Protein AF-A0A6G0I8X0-F1 (afdb_monomer)

Sequence (261 aa):
MILTSRSLCLPSPVIVQELFFVARDASIIPDISMDPVLTTFLSLDSSAALQHQYAFLQRSMSREQQSAFRLSLTGELGGSKRITYGGVGVVALALSMLFDQVAQQVRAQGSTEGGNSTQRYQVKRIFGISSSSRIGWIIHSYLCLIPGIANNLEKMAETTELYDNWLKLELIDHYERMTTKKRMSSVSMQQWLAGAAVHLHMRIHQVRMKSVPLGSAESLRWSYKSGLVGWFSTTQPIYAETFRRLQHQAAENPESGQPVP

pLDDT: mean 76.05, std 17.57, range [32.22, 97.69]

Foldseek 3Di:
DDPDDPDPPDDDPVVVVVVVVVCCVVVLDFDQDFFPLLVQQLDPCLQVSLVVLLVVLLVVDDPVLNVQLQVVLCVLLVNDPAFPLGSHHLNSSLSSVVSVVSSVVSVVVVDPDDDPPPVVVCQQAPRNAGCPDQLNVLSVVLSSCCSHCRNPLVSLLVSLVVSLVSLVVSLVVLLCCVQVVVVPHSNSSNSSVSSLSNSLSSVVSNVSSVVDDPCPSVVSVVVVVVSVVVVCVSCVVVSVVVVVVVVVVVVVDPDDPDDDD

Radius of gyration: 24.23 Å; Cα contacts (8 Å, |Δi|>4): 226; chains: 1; bounding box: 85×72×50 Å

Secondary structure (DSSP, 8-state):
---------PPPHHHHHHHHHHHHHTTSS---PPPHHHHHHTSTTHHHHHHHHHHHHHHTS-HHHHHHHHHHHHHHTTT-SS-TT-S-THHHHHHHHHHHHHHHHHHHHT--S--TTHHHHHHHEETTEETTSHHHHHHHHHHHHHHHHTT-HHHHHHHHHHHHHHHHHHHHHHHHHHHHSS---HHHHHHHHHHHHHHHHHHHHHHHHTSS-TTHHHHHHHHHHHHHHHHHHHHHHHHHHHHHHHHHHHHS-----PPP-

Nearest PDB structures (foldseek):
  6ykm-assembly1_D  TM=1.504E-01  e=4.497E+00  Campylobacter jejuni subsp. jejuni 81-176

Mean predicted aligned error: 12.28 Å

Structure (mmCIF, N/CA/C/O backbone):
data_AF-A0A6G0I8X0-F1
#
_entry.id   AF-A0A6G0I8X0-F1
#
loop_
_atom_site.group_PDB
_atom_site.id
_atom_site.type_symbol
_atom_site.label_atom_id
_atom_site.label_alt_id
_atom_site.label_comp_id
_atom_site.label_asym_id
_atom_site.label_entity_id
_atom_site.label_seq_id
_atom_site.pdbx_PDB_ins_code
_atom_site.Cartn_x
_atom_site.Cartn_y
_atom_site.Cartn_z
_atom_site.occupancy
_atom_site.B_iso_or_equiv
_atom_site.auth_seq_id
_atom_site.auth_comp_id
_atom_site.auth_asym_id
_atom_site.auth_atom_id
_atom_site.pdbx_PDB_model_num
ATOM 1 N N . MET A 1 1 ? 65.286 6.190 -4.590 1.00 35.00 1 MET A N 1
ATOM 2 C CA . MET A 1 1 ? 64.069 6.391 -5.405 1.00 35.00 1 MET A CA 1
ATOM 3 C C . MET A 1 1 ? 62.897 5.850 -4.594 1.00 35.00 1 MET A C 1
ATOM 5 O O . MET A 1 1 ? 62.787 4.642 -4.451 1.00 35.00 1 MET A O 1
ATOM 9 N N . ILE A 1 2 ? 62.135 6.725 -3.931 1.00 39.97 2 ILE A N 1
ATOM 10 C CA . ILE A 1 2 ? 61.022 6.336 -3.048 1.00 39.97 2 ILE A CA 1
ATOM 11 C C . ILE A 1 2 ? 59.740 6.449 -3.873 1.00 39.97 2 ILE A C 1
ATOM 13 O O . ILE A 1 2 ? 59.357 7.547 -4.267 1.00 39.97 2 ILE A O 1
ATOM 17 N N . LEU A 1 3 ? 59.116 5.311 -4.177 1.00 43.47 3 LEU A N 1
ATOM 18 C CA . LEU A 1 3 ? 57.787 5.256 -4.781 1.00 43.47 3 LEU A CA 1
ATOM 19 C C . LEU A 1 3 ? 56.769 5.639 -3.703 1.00 43.47 3 LEU A C 1
ATOM 21 O O . LEU A 1 3 ? 56.434 4.834 -2.838 1.00 43.47 3 LEU A O 1
ATOM 25 N N . THR A 1 4 ? 56.307 6.886 -3.724 1.00 44.31 4 THR A N 1
ATOM 26 C CA . THR A 1 4 ? 55.186 7.330 -2.898 1.00 44.31 4 THR A CA 1
ATOM 27 C C . THR A 1 4 ? 53.907 6.667 -3.403 1.00 44.31 4 THR A C 1
ATOM 29 O O . THR A 1 4 ? 53.425 6.921 -4.507 1.00 44.31 4 THR A O 1
ATOM 32 N N . SER A 1 5 ? 53.351 5.780 -2.582 1.00 45.78 5 SER A N 1
ATOM 33 C CA . SER A 1 5 ? 51.997 5.262 -2.741 1.00 45.78 5 SER A CA 1
ATOM 34 C C . SER A 1 5 ? 51.016 6.434 -2.742 1.00 45.78 5 SER A C 1
ATOM 36 O O . SER A 1 5 ? 50.902 7.141 -1.740 1.00 45.78 5 SER A O 1
ATOM 38 N N . ARG A 1 6 ? 50.307 6.654 -3.856 1.00 46.12 6 ARG A N 1
ATOM 39 C CA . ARG A 1 6 ? 49.170 7.581 -3.903 1.00 46.12 6 ARG A CA 1
ATOM 40 C C . ARG A 1 6 ? 48.094 7.050 -2.957 1.00 46.12 6 ARG A C 1
ATOM 42 O O . ARG A 1 6 ? 47.394 6.099 -3.295 1.00 46.12 6 ARG A O 1
ATOM 49 N N . SER A 1 7 ? 47.974 7.642 -1.775 1.00 50.38 7 SER A N 1
ATOM 50 C CA . SER A 1 7 ? 46.792 7.478 -0.940 1.00 50.38 7 SER A CA 1
ATOM 51 C C . SER A 1 7 ? 45.597 8.025 -1.720 1.00 50.38 7 SER A C 1
ATOM 53 O O . SER A 1 7 ? 45.552 9.201 -2.078 1.00 50.38 7 SER A O 1
ATOM 55 N N . LEU A 1 8 ? 44.646 7.153 -2.048 1.00 46.94 8 LEU A N 1
ATOM 56 C CA . LEU A 1 8 ? 43.360 7.565 -2.595 1.00 46.94 8 LEU A CA 1
ATOM 57 C C . LEU A 1 8 ? 42.661 8.401 -1.516 1.00 46.94 8 LEU A C 1
ATOM 59 O O . LEU A 1 8 ? 42.212 7.857 -0.510 1.00 46.94 8 LEU A O 1
ATOM 63 N N . CYS A 1 9 ? 42.610 9.722 -1.701 1.00 53.06 9 CYS A N 1
ATOM 64 C CA . CYS A 1 9 ? 41.775 10.606 -0.894 1.00 53.06 9 CYS A CA 1
ATOM 65 C C . CYS A 1 9 ? 40.311 10.262 -1.168 1.00 53.06 9 CYS A C 1
ATOM 67 O O . CYS A 1 9 ? 39.695 10.795 -2.090 1.00 53.06 9 CYS A O 1
ATOM 69 N N . LEU A 1 10 ? 39.769 9.325 -0.395 1.00 52.31 10 LEU A N 1
ATOM 70 C CA . LEU A 1 10 ? 38.343 9.055 -0.388 1.00 52.31 10 LEU A CA 1
ATOM 71 C C . LEU A 1 10 ? 37.665 10.129 0.474 1.00 52.31 10 LEU A C 1
ATOM 73 O O . LEU A 1 10 ? 38.117 10.374 1.596 1.00 52.31 10 LEU A O 1
ATOM 77 N N . PRO A 1 11 ? 36.618 10.799 -0.034 1.00 59.00 11 PRO A N 1
ATOM 78 C CA . PRO A 1 11 ? 35.876 11.774 0.751 1.00 59.00 11 PRO A CA 1
ATOM 79 C C . PRO A 1 11 ? 35.289 11.103 1.995 1.00 59.00 11 PRO A C 1
ATOM 81 O O . PRO A 1 11 ? 34.892 9.935 1.961 1.00 59.00 11 PRO A O 1
ATOM 84 N N . SER A 1 12 ? 35.237 11.843 3.105 1.00 67.19 12 SER A N 1
ATOM 85 C CA . SER A 1 12 ? 34.626 11.328 4.328 1.00 67.19 12 SER A CA 1
ATOM 86 C C . SER A 1 12 ? 33.135 11.032 4.089 1.00 67.19 12 SER A C 1
ATOM 88 O O . SER A 1 12 ? 32.497 11.713 3.278 1.00 67.19 12 SER A O 1
ATOM 90 N N . PRO A 1 13 ? 32.541 10.055 4.797 1.00 65.31 13 PRO A N 1
ATOM 91 C CA . PRO A 1 13 ? 31.119 9.735 4.657 1.00 65.31 13 PRO A CA 1
ATOM 92 C C . PRO A 1 13 ? 30.196 10.950 4.833 1.00 65.31 13 PRO A C 1
ATOM 94 O O . PRO A 1 13 ? 29.188 11.056 4.144 1.00 65.31 13 PRO A O 1
ATOM 97 N N . VAL A 1 14 ? 30.582 11.893 5.700 1.00 67.06 14 VAL A N 1
ATOM 98 C CA . VAL A 1 14 ? 29.854 13.147 5.946 1.00 67.06 14 VAL A CA 1
ATOM 99 C C . VAL A 1 14 ? 29.842 14.032 4.700 1.00 67.06 14 VAL A C 1
ATOM 101 O O . VAL A 1 14 ? 28.780 14.480 4.285 1.00 67.06 14 VAL A O 1
ATOM 104 N N . ILE A 1 15 ? 30.996 14.213 4.049 1.00 67.75 15 ILE A N 1
ATOM 105 C CA . ILE A 1 15 ? 31.106 15.011 2.819 1.00 67.75 15 ILE A CA 1
ATOM 106 C C . ILE A 1 15 ? 30.279 14.380 1.695 1.00 67.75 15 ILE A C 1
ATOM 108 O O . ILE A 1 15 ? 29.573 15.082 0.978 1.00 67.75 15 ILE A O 1
ATOM 112 N N . VAL A 1 16 ? 30.316 13.051 1.555 1.00 67.25 16 VAL A N 1
ATOM 113 C CA . VAL A 1 16 ? 29.497 12.333 0.562 1.00 67.25 16 VAL A CA 1
ATOM 114 C C . VAL A 1 16 ? 28.003 12.534 0.827 1.00 67.25 16 VAL A C 1
ATOM 116 O O . VAL A 1 16 ? 27.230 12.725 -0.111 1.00 67.25 16 VAL A O 1
ATOM 119 N N . GLN A 1 17 ? 27.594 12.516 2.093 1.00 64.31 17 GLN A N 1
ATOM 120 C CA . GLN A 1 17 ? 26.203 12.688 2.493 1.00 64.31 17 GLN A CA 1
ATOM 121 C C . GLN A 1 17 ? 25.708 14.129 2.287 1.00 64.31 17 GLN A C 1
ATOM 123 O O . GLN A 1 17 ? 24.600 14.321 1.789 1.00 64.31 17 GLN A O 1
ATOM 128 N N . GLU A 1 18 ? 26.528 15.138 2.587 1.00 67.88 18 GLU A N 1
ATOM 129 C CA . GLU A 1 18 ? 26.208 16.542 2.296 1.00 67.88 18 GLU A CA 1
ATOM 130 C C . GLU A 1 18 ? 26.103 16.802 0.792 1.00 67.88 18 GLU A C 1
ATOM 132 O O . GLU A 1 18 ? 25.114 17.378 0.341 1.00 67.88 18 GLU A O 1
ATOM 137 N N . LEU A 1 19 ? 27.056 16.305 -0.004 1.00 67.25 19 LEU A N 1
ATOM 138 C CA . LEU A 1 19 ? 26.988 16.383 -1.467 1.00 67.25 19 LEU A CA 1
ATOM 139 C C . LEU A 1 19 ? 25.728 15.709 -2.016 1.00 67.25 19 LEU A C 1
ATOM 141 O O . LEU A 1 19 ? 25.109 16.234 -2.939 1.00 67.25 19 LEU A O 1
ATOM 145 N N . PHE A 1 20 ? 25.325 14.573 -1.443 1.00 63.28 20 PHE A N 1
ATOM 146 C CA . PHE A 1 20 ? 24.085 13.900 -1.817 1.00 63.28 20 PHE A CA 1
ATOM 147 C C . PHE A 1 20 ? 22.853 14.765 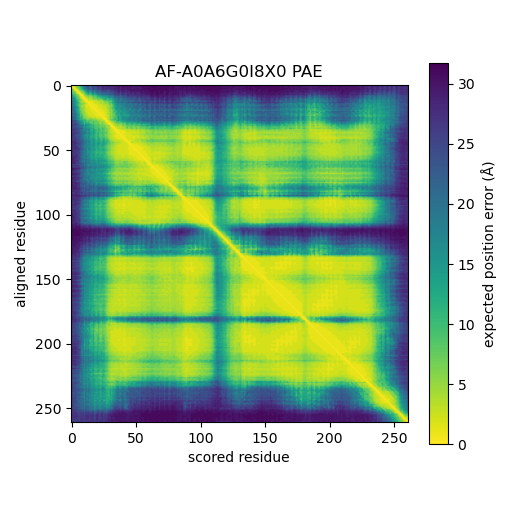-1.523 1.00 63.28 20 PHE A C 1
ATOM 149 O O . PHE A 1 20 ? 21.986 14.892 -2.386 1.00 63.28 20 PHE A O 1
ATOM 156 N N . PHE A 1 21 ? 22.771 15.385 -0.342 1.00 66.81 21 PHE A N 1
ATOM 157 C CA . PHE A 1 21 ? 21.650 16.259 0.010 1.00 66.81 21 PHE A CA 1
ATOM 158 C C . PHE A 1 21 ? 21.603 17.520 -0.850 1.00 66.81 21 PHE A C 1
ATOM 160 O O . PHE A 1 21 ? 20.544 17.831 -1.384 1.00 66.81 21 PHE A O 1
ATOM 167 N N . VAL A 1 22 ? 22.740 18.181 -1.075 1.00 72.56 22 VAL A N 1
ATOM 168 C CA . VAL A 1 22 ? 22.826 19.349 -1.966 1.00 72.56 22 VAL A CA 1
ATOM 169 C C . VAL A 1 22 ? 22.405 18.977 -3.388 1.00 72.56 22 VAL A C 1
ATOM 171 O O . VAL A 1 22 ? 21.621 19.691 -4.009 1.00 72.56 22 VAL A O 1
ATOM 174 N N . ALA A 1 23 ? 22.862 17.832 -3.902 1.00 63.94 23 ALA A N 1
ATOM 175 C CA . ALA A 1 23 ? 22.482 17.361 -5.230 1.00 63.94 23 ALA A CA 1
ATOM 176 C C . ALA A 1 23 ? 20.999 16.953 -5.312 1.00 63.94 23 ALA A C 1
ATOM 178 O O . ALA A 1 23 ? 20.357 17.192 -6.334 1.00 63.94 23 ALA A O 1
ATOM 179 N N . ARG A 1 24 ? 20.423 16.374 -4.254 1.00 63.56 24 ARG A N 1
ATOM 180 C CA . ARG A 1 24 ? 18.979 16.105 -4.162 1.00 63.56 24 ARG A CA 1
ATOM 181 C C . ARG A 1 24 ? 18.173 17.404 -4.147 1.00 63.56 24 ARG A C 1
ATOM 183 O O . ARG A 1 24 ? 17.224 17.534 -4.913 1.00 63.56 24 ARG A O 1
ATOM 190 N N . ASP A 1 25 ? 18.553 18.360 -3.307 1.00 69.50 25 ASP A N 1
ATOM 191 C CA . ASP A 1 25 ? 17.820 19.616 -3.111 1.00 69.50 25 ASP A CA 1
ATOM 192 C C . ASP A 1 25 ? 17.899 20.506 -4.363 1.00 69.50 25 ASP A C 1
ATOM 194 O O . ASP A 1 25 ? 16.922 21.150 -4.740 1.00 69.50 25 ASP A O 1
ATOM 198 N N . ALA A 1 26 ? 19.015 20.441 -5.095 1.00 65.50 26 ALA A N 1
ATOM 199 C CA . ALA A 1 26 ? 19.168 21.033 -6.424 1.00 65.50 26 ALA A CA 1
ATOM 200 C C . ALA A 1 26 ? 18.459 20.245 -7.550 1.00 65.50 26 ALA A C 1
ATOM 202 O O . ALA A 1 26 ? 18.600 20.591 -8.721 1.00 65.50 26 ALA A O 1
ATOM 203 N N . SER A 1 27 ? 17.706 19.181 -7.231 1.00 60.69 27 SER A N 1
ATOM 204 C CA . SER A 1 27 ? 17.027 18.286 -8.189 1.00 60.69 27 SER A CA 1
ATOM 205 C C . SER A 1 27 ? 17.955 17.602 -9.206 1.00 60.69 27 SER A C 1
ATOM 207 O O . SER A 1 27 ? 17.507 17.144 -10.259 1.00 60.69 27 SER A O 1
ATOM 209 N N . ILE A 1 28 ? 19.250 17.506 -8.893 1.00 63.97 28 ILE A N 1
ATOM 210 C CA . ILE A 1 28 ? 20.260 16.792 -9.688 1.00 63.97 28 ILE A CA 1
ATOM 211 C C . ILE A 1 28 ? 20.105 15.281 -9.479 1.00 63.97 28 ILE A C 1
ATOM 213 O O . ILE A 1 28 ? 20.191 14.509 -10.433 1.00 63.97 28 ILE A O 1
ATOM 217 N N . ILE A 1 29 ? 19.843 14.861 -8.237 1.00 63.38 29 ILE A N 1
ATOM 218 C CA . ILE A 1 29 ? 19.485 13.483 -7.879 1.00 63.38 29 ILE A CA 1
ATOM 219 C C . ILE A 1 29 ? 17.974 13.434 -7.651 1.00 63.38 29 ILE A C 1
ATOM 221 O O . ILE A 1 29 ? 17.438 14.299 -6.953 1.00 63.38 29 ILE A O 1
ATOM 225 N N . PRO A 1 30 ? 17.261 12.442 -8.203 1.00 64.44 30 PRO A N 1
ATOM 226 C CA . PRO A 1 30 ? 15.834 12.344 -7.975 1.00 64.44 30 PRO A CA 1
ATOM 227 C C . PRO A 1 30 ? 15.522 12.028 -6.512 1.00 64.44 30 PRO A C 1
ATOM 229 O O . PRO A 1 30 ? 16.032 11.060 -5.946 1.00 64.44 30 PRO A O 1
ATOM 232 N N . ASP A 1 31 ? 14.642 12.828 -5.913 1.00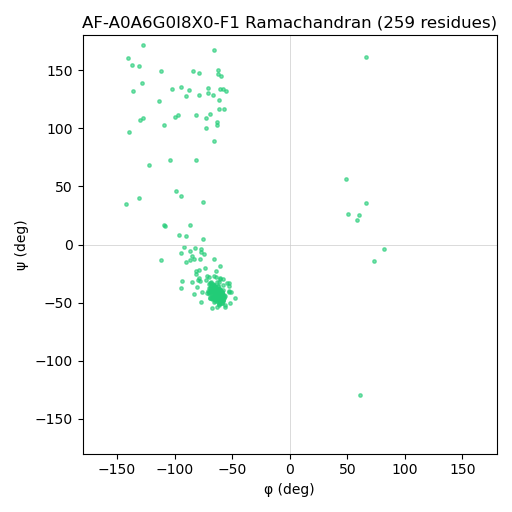 70.19 31 ASP A N 1
ATOM 233 C CA . ASP A 1 31 ? 14.044 12.498 -4.626 1.00 70.19 31 ASP A CA 1
ATOM 234 C C . ASP A 1 31 ? 13.034 11.360 -4.808 1.00 70.19 31 ASP A C 1
ATOM 236 O O . ASP A 1 31 ? 11.971 11.521 -5.406 1.00 70.19 31 ASP A O 1
ATOM 240 N N . ILE A 1 32 ? 13.405 10.189 -4.303 1.00 71.31 32 ILE A N 1
ATOM 241 C CA . ILE A 1 32 ? 12.603 8.966 -4.343 1.00 71.31 32 ILE A CA 1
ATOM 242 C C . ILE A 1 32 ? 12.077 8.586 -2.957 1.00 71.31 32 ILE A C 1
ATOM 244 O O . ILE A 1 32 ? 11.686 7.438 -2.739 1.00 71.31 32 ILE A O 1
ATOM 248 N N . SER A 1 33 ? 12.100 9.525 -2.006 1.00 74.56 33 SER A N 1
ATOM 249 C CA . SER A 1 33 ? 11.566 9.292 -0.670 1.00 74.56 33 SER A CA 1
ATOM 250 C C . SER A 1 33 ? 10.106 8.841 -0.749 1.00 74.56 33 SER A C 1
ATOM 252 O O . SER A 1 33 ? 9.292 9.395 -1.491 1.00 74.56 33 SER A O 1
ATOM 254 N N . MET A 1 34 ? 9.792 7.773 -0.015 1.00 74.19 34 MET A N 1
ATOM 255 C CA . MET A 1 34 ? 8.415 7.321 0.135 1.00 74.19 34 MET A CA 1
ATOM 256 C C . MET A 1 34 ? 7.741 8.101 1.256 1.00 74.19 34 MET A C 1
ATOM 258 O O . MET A 1 34 ? 8.381 8.482 2.236 1.00 74.19 34 MET A O 1
ATOM 262 N N . ASP A 1 35 ? 6.431 8.285 1.125 1.00 82.06 35 ASP A N 1
ATOM 263 C CA . ASP A 1 35 ? 5.635 8.940 2.152 1.00 82.06 35 ASP A CA 1
ATOM 264 C C . ASP A 1 35 ? 5.752 8.205 3.505 1.00 82.06 35 ASP A C 1
ATOM 266 O O . ASP A 1 35 ? 5.630 6.971 3.548 1.00 82.06 35 ASP A O 1
ATOM 270 N N . PRO A 1 36 ? 5.973 8.932 4.617 1.00 82.00 36 PRO A N 1
ATOM 271 C CA . PRO A 1 36 ? 6.140 8.333 5.936 1.00 82.00 36 PRO A CA 1
ATOM 272 C C . PRO A 1 36 ? 4.984 7.418 6.347 1.00 82.00 36 PRO A C 1
ATOM 274 O O . PRO A 1 36 ? 5.212 6.401 7.005 1.00 82.00 36 PRO A O 1
ATOM 277 N N . VAL A 1 37 ? 3.754 7.717 5.924 1.00 84.69 37 VAL A N 1
ATOM 278 C CA . VAL A 1 37 ? 2.574 6.902 6.226 1.00 84.69 37 VAL A CA 1
ATOM 279 C C . VAL A 1 37 ? 2.659 5.555 5.510 1.00 84.69 37 VAL A C 1
ATOM 281 O O . VAL A 1 37 ? 2.443 4.522 6.146 1.00 84.69 37 VAL A O 1
ATOM 284 N N . LEU A 1 38 ? 3.075 5.525 4.236 1.00 83.50 38 LEU A N 1
ATOM 285 C CA . LEU A 1 38 ? 3.345 4.256 3.544 1.00 83.50 38 LEU A CA 1
ATOM 286 C C . LEU A 1 38 ? 4.439 3.478 4.257 1.00 83.50 38 LEU A C 1
ATOM 288 O O . LEU A 1 38 ? 4.241 2.306 4.549 1.00 83.50 38 LEU A O 1
ATOM 292 N N . THR A 1 39 ? 5.566 4.116 4.582 1.00 83.69 39 THR A N 1
ATOM 293 C CA . THR A 1 39 ? 6.676 3.412 5.249 1.00 83.69 39 THR A CA 1
ATOM 294 C C . THR A 1 39 ? 6.278 2.854 6.613 1.00 83.69 39 THR A C 1
ATOM 296 O O . THR A 1 39 ? 6.745 1.790 6.998 1.00 83.69 39 THR A O 1
ATOM 299 N N . THR A 1 40 ? 5.371 3.529 7.320 1.00 84.81 40 THR A N 1
ATOM 300 C CA . THR A 1 40 ? 4.910 3.136 8.651 1.00 84.81 40 THR A CA 1
ATOM 301 C C . THR A 1 40 ? 3.918 1.974 8.579 1.00 84.81 40 THR A C 1
ATOM 303 O O . THR A 1 40 ? 4.082 0.970 9.272 1.00 84.81 40 THR A O 1
ATOM 306 N N . PHE A 1 41 ? 2.897 2.064 7.722 1.00 85.56 41 PHE A N 1
ATOM 307 C CA . PHE A 1 41 ? 1.824 1.063 7.654 1.00 85.56 41 PHE A CA 1
ATOM 308 C C . PHE A 1 41 ? 2.102 -0.086 6.677 1.00 85.56 41 PHE A C 1
ATOM 310 O O . PHE A 1 41 ? 1.479 -1.141 6.784 1.00 85.56 41 PHE A O 1
ATOM 317 N N . LEU A 1 42 ? 3.077 0.058 5.779 1.00 85.94 42 LEU A N 1
ATOM 318 C CA . LEU A 1 42 ? 3.637 -1.022 4.961 1.00 85.94 42 LEU A CA 1
ATOM 319 C C . LEU A 1 42 ? 4.950 -1.537 5.570 1.00 85.94 42 LEU A C 1
ATOM 321 O O . LEU A 1 42 ? 5.948 -1.731 4.885 1.00 85.94 42 LEU A O 1
ATOM 325 N N . SER A 1 43 ? 4.946 -1.761 6.882 1.00 84.50 43 SER A N 1
ATOM 326 C CA . SER A 1 43 ? 6.080 -2.317 7.622 1.00 84.50 43 SER A CA 1
ATOM 327 C C . SER A 1 43 ? 5.671 -3.530 8.455 1.00 84.50 43 SER A C 1
ATOM 329 O O . SER A 1 43 ? 4.483 -3.848 8.611 1.00 84.50 43 SER A O 1
ATOM 331 N N . LEU A 1 44 ? 6.676 -4.194 9.026 1.00 78.38 44 LEU A N 1
ATOM 332 C CA . LEU A 1 44 ? 6.482 -5.244 10.026 1.00 78.38 44 LEU A CA 1
ATOM 333 C C . LEU A 1 44 ? 5.768 -4.710 11.281 1.00 78.38 44 LEU A C 1
ATOM 335 O O . LEU A 1 44 ? 4.968 -5.430 11.875 1.00 78.38 44 LEU A O 1
ATOM 339 N N . ASP A 1 45 ? 5.961 -3.431 11.606 1.00 84.38 45 ASP A N 1
ATOM 340 C CA . ASP A 1 45 ? 5.398 -2.772 12.790 1.00 84.38 45 ASP A CA 1
ATOM 341 C C . ASP A 1 45 ? 4.030 -2.126 12.536 1.00 84.38 45 ASP A C 1
ATOM 343 O O . ASP A 1 45 ? 3.475 -1.449 13.403 1.00 84.38 45 ASP A O 1
ATOM 347 N N . SER A 1 46 ? 3.442 -2.358 11.361 1.00 85.75 46 SER A N 1
ATOM 348 C CA . SER A 1 46 ? 2.176 -1.749 10.938 1.00 85.75 46 SER A CA 1
ATOM 349 C C . SER A 1 46 ? 1.028 -1.925 11.942 1.00 85.75 46 SER A C 1
ATOM 351 O O . SER A 1 46 ? 0.249 -0.995 12.151 1.00 85.75 46 SER A O 1
ATOM 353 N N . SER A 1 47 ? 0.960 -3.064 12.639 1.00 85.81 47 SER A N 1
ATOM 354 C CA . SER A 1 47 ? -0.030 -3.278 13.704 1.00 85.81 47 SER A CA 1
ATOM 355 C C . SER A 1 47 ? 0.224 -2.408 14.938 1.00 85.81 47 SER A C 1
ATOM 357 O O . SER A 1 47 ? -0.731 -1.922 15.544 1.00 85.81 47 SER A O 1
ATOM 359 N N . ALA A 1 48 ? 1.484 -2.224 15.338 1.00 86.44 48 ALA A N 1
ATOM 360 C CA . ALA A 1 48 ? 1.841 -1.384 16.480 1.00 86.44 48 ALA A CA 1
ATOM 361 C C . ALA A 1 48 ? 1.607 0.098 16.154 1.00 86.44 48 ALA A C 1
ATOM 363 O O . ALA A 1 48 ? 1.026 0.827 16.959 1.00 86.44 48 ALA A O 1
ATOM 364 N N . ALA A 1 49 ? 1.962 0.520 14.938 1.00 87.50 49 ALA A N 1
ATOM 365 C CA . ALA A 1 49 ? 1.680 1.860 14.438 1.00 87.50 49 ALA A CA 1
ATOM 366 C C . ALA A 1 49 ? 0.176 2.171 14.438 1.00 87.50 49 ALA A C 1
ATOM 368 O O . ALA A 1 49 ? -0.238 3.241 14.886 1.00 87.50 49 ALA A O 1
ATOM 369 N N . LEU A 1 50 ? -0.655 1.212 14.015 1.00 88.69 50 LEU A N 1
ATOM 370 C CA . LEU A 1 50 ? -2.108 1.367 14.010 1.00 88.69 50 LEU A CA 1
ATOM 371 C C . LEU A 1 50 ? -2.683 1.509 15.423 1.00 88.69 50 LEU A C 1
ATOM 373 O O . LEU A 1 50 ? -3.536 2.362 15.667 1.00 88.69 50 LEU A O 1
ATOM 377 N N . GLN A 1 51 ? -2.195 0.708 16.373 1.00 88.81 51 GLN A N 1
ATOM 378 C CA . GLN A 1 51 ? -2.585 0.829 17.780 1.00 88.81 51 GLN A CA 1
ATOM 379 C C . GLN A 1 51 ? -2.171 2.180 18.367 1.00 88.81 51 GLN A C 1
ATOM 381 O O . GLN A 1 51 ? -2.957 2.810 19.077 1.00 88.81 51 GLN A O 1
ATOM 386 N N . HIS A 1 52 ? -0.964 2.646 18.045 1.00 90.75 52 HIS A N 1
ATOM 387 C CA . HIS A 1 52 ? -0.475 3.945 18.487 1.00 90.75 52 HIS A CA 1
ATOM 388 C C . HIS A 1 52 ? -1.333 5.090 17.934 1.00 90.75 52 HIS A C 1
ATOM 390 O O . HIS A 1 52 ? -1.758 5.950 18.705 1.00 90.75 52 HIS A O 1
ATOM 396 N N . GLN A 1 53 ? -1.655 5.077 16.635 1.00 89.69 53 GLN A N 1
ATOM 397 C CA . GLN A 1 53 ? -2.534 6.078 16.021 1.00 89.69 53 GLN A CA 1
ATOM 398 C C . GLN A 1 53 ? -3.924 6.070 16.665 1.00 89.69 53 GLN A C 1
ATOM 400 O O . GLN A 1 53 ? -4.433 7.124 17.040 1.00 89.69 53 GLN A O 1
ATOM 405 N N . TYR A 1 54 ? -4.518 4.890 16.860 1.00 88.12 54 TYR A N 1
ATOM 406 C CA . TYR A 1 54 ? -5.819 4.757 17.514 1.00 88.12 54 TYR A CA 1
ATOM 407 C C . TYR A 1 54 ? -5.814 5.348 18.932 1.00 88.12 54 TYR A C 1
ATOM 409 O O . TYR A 1 54 ? -6.678 6.155 19.277 1.00 88.12 54 TYR A O 1
ATOM 417 N N . ALA A 1 55 ? -4.815 4.996 19.746 1.00 88.94 55 ALA A N 1
ATOM 418 C CA . ALA A 1 55 ? -4.681 5.501 21.110 1.00 88.94 55 ALA A CA 1
ATOM 419 C C . ALA A 1 55 ? -4.426 7.016 21.145 1.00 88.94 55 ALA A C 1
ATOM 421 O O . ALA A 1 55 ? -4.979 7.720 21.992 1.00 88.94 55 ALA A O 1
ATOM 422 N N . PHE A 1 56 ? -3.612 7.529 20.221 1.00 89.88 56 PHE A N 1
ATOM 423 C CA . PHE A 1 56 ? -3.349 8.958 20.081 1.00 89.88 56 PHE A CA 1
ATOM 424 C C . PHE A 1 56 ? -4.629 9.736 19.746 1.00 89.88 56 PHE A C 1
ATOM 426 O O . PHE A 1 56 ? -4.950 10.715 20.422 1.00 89.88 56 PHE A O 1
ATOM 433 N N . LEU A 1 57 ? -5.409 9.258 18.771 1.00 88.12 57 LEU A N 1
ATOM 434 C CA . LEU A 1 57 ? -6.689 9.863 18.400 1.00 88.12 57 LEU A CA 1
ATOM 435 C C . LEU A 1 57 ? -7.674 9.849 19.570 1.00 88.12 57 LEU A C 1
ATOM 437 O O . LEU A 1 57 ? -8.274 10.880 19.864 1.00 88.12 57 LEU A O 1
ATOM 441 N N . GLN A 1 58 ? -7.784 8.743 20.306 1.00 86.94 58 GLN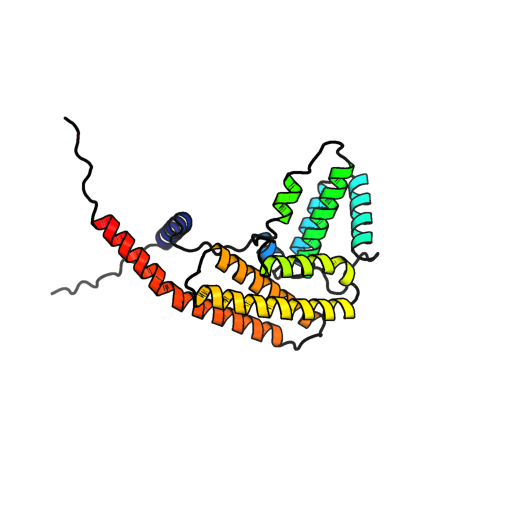 A N 1
ATOM 442 C CA . GLN A 1 58 ? -8.664 8.679 21.475 1.00 86.94 58 GLN A CA 1
ATOM 443 C C . GLN A 1 58 ? -8.272 9.660 22.581 1.00 86.94 58 GLN A C 1
ATOM 445 O O . GLN A 1 58 ? -9.142 10.339 23.123 1.00 86.94 58 GLN A O 1
ATOM 450 N N . ARG A 1 59 ? -6.977 9.778 22.900 1.00 88.50 59 ARG A N 1
ATOM 451 C CA . ARG A 1 59 ? -6.486 10.717 23.929 1.00 88.50 59 ARG A CA 1
ATOM 452 C C . ARG A 1 59 ? -6.803 12.172 23.601 1.00 88.50 59 ARG A C 1
ATOM 454 O O . ARG A 1 59 ? -6.963 12.975 24.509 1.00 88.50 59 ARG A O 1
ATOM 461 N N . SER A 1 60 ? -6.892 12.498 22.315 1.00 86.06 60 SER A N 1
ATOM 462 C CA . SER A 1 60 ? -7.202 13.848 21.841 1.00 86.06 60 SER A CA 1
ATOM 463 C C . SER A 1 60 ? -8.699 14.198 21.821 1.00 86.06 60 SER A C 1
ATOM 465 O O . SER A 1 60 ? -9.043 15.319 21.458 1.00 86.06 60 SER A O 1
ATOM 467 N N . MET A 1 61 ? -9.587 13.256 22.159 1.00 86.75 61 MET A N 1
ATOM 468 C CA . MET A 1 61 ? -11.047 13.402 22.067 1.00 86.75 61 MET A CA 1
ATOM 469 C C . MET A 1 61 ? -11.710 13.447 23.450 1.00 86.75 61 MET A C 1
ATOM 471 O O . MET A 1 61 ? -11.251 12.778 24.380 1.00 86.75 61 MET A O 1
ATOM 475 N N . SER A 1 62 ? -12.837 14.165 23.569 1.00 88.56 62 SER A N 1
ATOM 476 C CA . SER A 1 62 ? -13.712 14.097 24.756 1.00 88.56 62 SER A CA 1
ATOM 477 C C . SER A 1 62 ? -14.363 12.712 24.902 1.00 88.56 62 SER A C 1
ATOM 479 O O . SER A 1 62 ? -14.347 11.909 23.969 1.00 88.56 62 SER A O 1
ATOM 481 N N . ARG A 1 63 ? -14.978 12.401 26.053 1.00 88.19 63 ARG A N 1
ATOM 482 C CA . ARG A 1 63 ? -15.641 11.094 26.265 1.00 88.19 63 ARG A CA 1
ATOM 483 C C . ARG A 1 63 ? -16.807 10.860 25.298 1.00 88.19 63 ARG A C 1
ATOM 485 O O . ARG A 1 63 ? -17.016 9.739 24.827 1.00 88.19 63 ARG A O 1
ATOM 492 N N . GLU A 1 64 ? -17.536 11.918 24.973 1.00 87.69 64 GLU A N 1
ATOM 493 C CA . GLU A 1 64 ? -18.652 11.913 24.029 1.00 87.69 64 GLU A CA 1
ATOM 494 C C . GLU A 1 64 ? -18.130 11.653 22.611 1.00 87.69 64 GLU A C 1
ATOM 496 O O . GLU A 1 64 ? -18.616 10.757 21.920 1.00 87.69 64 GLU A O 1
ATOM 501 N N . GLN A 1 65 ? -17.058 12.350 22.217 1.00 87.25 65 GLN A N 1
ATOM 502 C CA . GLN A 1 65 ? -16.387 12.151 20.931 1.00 87.25 65 GLN A CA 1
ATOM 503 C C . GLN A 1 65 ? -15.767 10.755 20.808 1.00 87.25 65 GLN A C 1
ATOM 505 O O . GLN A 1 65 ? -15.887 10.126 19.763 1.00 87.25 65 GLN A O 1
ATOM 510 N N . GLN A 1 66 ? -15.160 10.217 21.868 1.00 88.69 66 GLN A N 1
ATOM 511 C CA . GLN A 1 66 ? -14.635 8.846 21.878 1.00 88.69 66 GLN A CA 1
ATOM 512 C C . GLN A 1 66 ? -15.744 7.811 21.656 1.00 88.69 66 GLN A C 1
ATOM 514 O O . GLN A 1 66 ? -15.535 6.810 20.966 1.00 88.69 66 GLN A O 1
ATOM 519 N N . SER A 1 67 ? -16.924 8.046 22.232 1.00 86.88 67 SER A N 1
ATOM 520 C CA . SER A 1 67 ? -18.085 7.167 22.072 1.00 86.88 67 SER A CA 1
ATOM 521 C C . SER A 1 67 ? -18.625 7.225 20.643 1.00 86.88 67 SER A C 1
ATOM 523 O O . SER A 1 67 ? -18.807 6.175 20.024 1.00 86.88 67 SER A O 1
ATOM 525 N N . ALA A 1 68 ? -18.781 8.431 20.086 1.00 87.75 68 ALA A N 1
ATOM 526 C CA . ALA A 1 68 ? -19.168 8.638 18.691 1.00 87.75 68 ALA A CA 1
ATOM 527 C C . ALA A 1 68 ? -18.152 8.013 17.721 1.00 87.75 68 ALA A C 1
ATOM 529 O O . ALA A 1 68 ? -18.529 7.264 16.827 1.00 87.75 68 ALA A O 1
ATOM 530 N N . PHE A 1 69 ? -16.855 8.221 17.959 1.00 87.69 69 PHE A N 1
ATOM 531 C CA . PHE A 1 69 ? -15.766 7.643 17.173 1.00 87.69 69 PHE A CA 1
ATOM 532 C C . PHE A 1 69 ? -15.824 6.114 17.150 1.00 87.69 69 PHE A C 1
ATOM 534 O O . PHE A 1 69 ? -15.776 5.500 16.086 1.00 87.69 69 PHE A O 1
ATOM 541 N N . ARG A 1 70 ? -15.990 5.474 18.314 1.00 86.75 70 ARG A N 1
ATOM 542 C CA . ARG A 1 70 ? -16.121 4.011 18.404 1.00 86.75 70 ARG A CA 1
ATOM 543 C C . ARG A 1 70 ? -17.368 3.490 17.697 1.00 86.75 70 ARG A C 1
ATOM 545 O O . ARG A 1 70 ? -17.302 2.423 17.085 1.00 86.75 70 ARG A O 1
ATOM 552 N N . LEU A 1 71 ? -18.487 4.203 17.807 1.00 86.62 71 LEU A N 1
ATOM 553 C CA . LEU A 1 71 ? -19.739 3.820 17.162 1.00 86.62 71 LEU A CA 1
ATOM 554 C C . LEU A 1 71 ? -19.608 3.899 15.637 1.00 86.62 71 LEU A C 1
ATOM 556 O O . LEU A 1 71 ? -19.878 2.907 14.963 1.00 86.62 71 LEU A O 1
ATOM 560 N N . SER A 1 72 ? -19.106 5.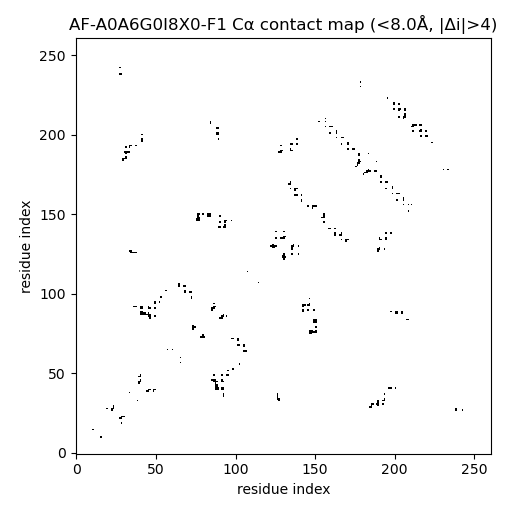019 15.115 1.00 86.12 72 SER A N 1
ATOM 561 C CA . SER A 1 72 ? -18.875 5.218 13.681 1.00 86.12 72 SER A CA 1
ATOM 562 C C . SER A 1 72 ? -17.895 4.193 13.115 1.00 86.12 72 SER A C 1
ATOM 564 O O . SER A 1 72 ? -18.196 3.563 12.109 1.00 86.12 72 SER A O 1
ATOM 566 N N . LEU A 1 73 ? -16.778 3.921 13.802 1.00 86.56 73 LEU A N 1
ATOM 567 C CA . LEU A 1 73 ? -15.849 2.865 13.382 1.00 86.56 73 LEU A CA 1
ATOM 568 C C . LEU A 1 73 ? -16.503 1.485 13.337 1.00 86.56 73 LEU A C 1
ATOM 570 O O . LEU A 1 73 ? -16.229 0.704 12.433 1.00 86.56 73 LEU A O 1
ATOM 574 N N . THR A 1 74 ? -17.361 1.172 14.308 1.00 85.19 74 THR A N 1
ATOM 575 C CA . THR A 1 74 ? -18.076 -0.110 14.313 1.00 85.19 74 THR A CA 1
ATOM 576 C C . THR A 1 74 ? -19.038 -0.194 13.126 1.00 85.19 74 THR A C 1
ATOM 578 O O . THR A 1 74 ? -19.156 -1.259 12.531 1.00 85.19 74 THR A O 1
ATOM 581 N N . GLY A 1 75 ? -19.681 0.915 12.748 1.00 82.62 75 GLY A N 1
ATOM 582 C CA . GLY A 1 75 ? -20.512 1.000 11.544 1.00 82.62 75 GLY A CA 1
ATOM 583 C C . GLY A 1 75 ? -19.719 0.745 10.259 1.00 82.62 75 GLY A C 1
ATOM 584 O O . GLY A 1 75 ? -20.084 -0.133 9.482 1.00 82.62 75 GLY A O 1
ATOM 585 N N . GLU A 1 76 ? -18.594 1.440 10.084 1.00 83.50 76 GLU A N 1
ATOM 586 C CA . GLU A 1 76 ? -17.730 1.334 8.894 1.00 83.50 76 GLU A CA 1
ATOM 587 C C . GLU A 1 76 ? -17.057 -0.043 8.750 1.00 83.50 76 GLU A C 1
ATOM 589 O O . GLU A 1 76 ? -16.787 -0.500 7.642 1.00 83.50 76 GLU A O 1
ATOM 594 N N . LEU A 1 77 ? -16.832 -0.751 9.863 1.00 82.00 77 LEU A N 1
ATOM 595 C CA . LEU A 1 77 ? -16.294 -2.119 9.887 1.00 82.00 77 LEU A CA 1
ATOM 596 C C . LEU A 1 77 ? -17.374 -3.211 9.760 1.00 82.00 77 LEU A C 1
ATOM 598 O O . LEU A 1 77 ? -17.135 -4.376 10.105 1.00 82.00 77 LEU A O 1
ATOM 602 N N . GLY A 1 78 ? -18.581 -2.853 9.313 1.00 75.00 78 GLY A N 1
ATOM 603 C CA . GLY A 1 78 ? -19.685 -3.796 9.120 1.00 75.00 78 GLY A CA 1
ATOM 604 C C . GLY A 1 78 ? -20.200 -4.402 10.429 1.00 75.00 78 GLY A C 1
ATOM 605 O O . GLY A 1 78 ? -20.522 -5.587 10.487 1.00 75.00 78 GLY A O 1
ATOM 606 N N . GLY A 1 79 ? -20.214 -3.623 11.512 1.00 70.56 79 GLY A N 1
ATOM 607 C CA . GLY A 1 79 ? -20.688 -4.037 12.837 1.00 70.56 79 GLY A CA 1
ATOM 608 C C . GLY A 1 79 ? -19.668 -4.816 13.675 1.00 70.56 79 GLY A C 1
ATOM 609 O O . GLY A 1 79 ? -19.932 -5.131 14.837 1.00 70.56 79 GLY A O 1
ATOM 610 N N . SER A 1 80 ? -18.491 -5.123 13.124 1.00 71.94 80 SER A N 1
ATOM 611 C CA . SER A 1 80 ? -17.478 -5.944 13.791 1.00 71.94 80 SER A CA 1
ATOM 612 C C . SER A 1 80 ? -16.441 -5.101 14.534 1.00 71.94 80 SER A C 1
ATOM 614 O O . SER A 1 80 ? -15.894 -4.137 14.011 1.00 71.94 80 SER A O 1
ATOM 616 N N . LYS A 1 81 ? -16.108 -5.507 15.766 1.00 70.38 81 LYS A N 1
ATOM 617 C CA . LYS A 1 81 ? -15.085 -4.841 16.603 1.00 70.38 81 LYS A CA 1
ATOM 618 C C . LYS A 1 81 ? -13.651 -5.305 16.323 1.00 70.38 81 LYS A C 1
ATOM 620 O O . LYS A 1 81 ? -12.710 -4.757 16.890 1.00 70.38 81 LYS A O 1
ATOM 625 N N . ARG A 1 82 ? -13.479 -6.367 15.534 1.00 75.06 82 ARG A N 1
ATOM 626 C CA . ARG A 1 82 ? -12.188 -6.989 15.215 1.00 75.06 82 ARG A CA 1
ATOM 627 C C . ARG A 1 82 ? -12.138 -7.319 13.733 1.00 75.06 82 ARG A C 1
ATOM 629 O O . ARG A 1 82 ? -13.184 -7.527 13.133 1.00 75.06 82 ARG A O 1
ATOM 636 N N . ILE A 1 83 ? -10.923 -7.374 13.193 1.00 77.06 83 ILE A N 1
ATOM 637 C CA . ILE A 1 83 ? -10.658 -7.697 11.791 1.00 77.06 83 ILE A CA 1
ATOM 638 C C . ILE A 1 83 ? -9.925 -9.030 11.719 1.00 77.06 83 ILE A C 1
ATOM 640 O O . ILE A 1 83 ? -8.859 -9.181 12.320 1.00 77.06 83 ILE A O 1
ATOM 644 N N . THR A 1 84 ? -10.496 -9.983 10.983 1.00 66.81 84 THR A N 1
ATOM 645 C CA . THR A 1 84 ? -10.099 -11.403 10.962 1.00 66.81 84 THR A CA 1
ATOM 646 C C . THR A 1 84 ? -8.632 -11.633 10.576 1.00 66.81 84 THR A C 1
ATOM 648 O O . THR A 1 84 ? -7.981 -12.502 11.148 1.00 66.81 84 THR A O 1
ATOM 651 N N . TYR A 1 85 ? -8.070 -10.813 9.680 1.00 66.50 85 TYR A N 1
ATOM 652 C CA . TYR A 1 85 ? -6.664 -10.905 9.242 1.00 66.50 85 TYR A CA 1
ATOM 653 C C . TYR A 1 85 ? -5.761 -9.779 9.774 1.00 66.50 85 TYR A C 1
ATOM 655 O O . TYR A 1 85 ? -4.625 -9.610 9.315 1.00 66.50 85 TYR A O 1
ATOM 663 N N . GLY A 1 86 ? -6.230 -9.064 10.803 1.00 66.25 86 GLY A N 1
ATOM 664 C CA . GLY A 1 86 ? -5.481 -8.046 11.541 1.00 66.25 86 GLY A CA 1
ATOM 665 C C . GLY A 1 86 ? -5.126 -6.790 10.733 1.00 66.25 86 GLY A C 1
ATOM 666 O O . GLY A 1 86 ? -5.113 -6.782 9.505 1.00 66.25 86 GLY A O 1
ATOM 667 N N . GLY A 1 87 ? -4.795 -5.712 11.442 1.00 74.19 87 GLY A N 1
ATOM 668 C CA . GLY A 1 87 ? -4.325 -4.458 10.851 1.00 74.19 87 GLY A CA 1
ATOM 669 C C . GLY A 1 87 ? -2.841 -4.520 10.504 1.00 74.19 87 GLY A C 1
ATOM 670 O O . GLY A 1 87 ? -2.031 -3.929 11.206 1.00 74.19 87 GLY A O 1
ATOM 671 N N . VAL A 1 88 ? -2.476 -5.257 9.452 1.00 84.12 88 VAL A N 1
ATOM 672 C CA . VAL A 1 88 ? -1.081 -5.364 8.978 1.00 84.12 88 VAL A CA 1
ATOM 673 C C . VAL A 1 88 ? -1.008 -5.060 7.483 1.00 84.12 88 VAL A C 1
ATOM 675 O O . VAL A 1 88 ? -1.855 -5.517 6.710 1.00 84.12 88 VAL A O 1
ATOM 678 N N . GLY A 1 89 ? 0.019 -4.320 7.064 1.00 87.62 89 GLY A N 1
ATOM 679 C CA . GLY A 1 89 ? 0.239 -3.954 5.663 1.00 87.62 89 GLY A CA 1
ATOM 680 C C . GLY A 1 89 ? -0.911 -3.120 5.095 1.00 87.62 89 GLY A C 1
ATOM 681 O O . GLY A 1 89 ? -1.354 -2.158 5.716 1.00 87.62 89 GLY A O 1
ATOM 682 N N . VAL A 1 90 ? -1.442 -3.518 3.934 1.00 91.06 90 VAL A N 1
ATOM 683 C CA . VAL A 1 90 ? -2.539 -2.792 3.263 1.00 91.06 90 VAL A CA 1
ATOM 684 C C . VAL A 1 90 ? -3.796 -2.645 4.120 1.00 91.06 90 VAL A C 1
ATOM 686 O O . VAL A 1 90 ? -4.487 -1.638 4.009 1.00 91.06 90 VAL A O 1
ATOM 689 N N . VAL A 1 91 ? -4.068 -3.594 5.022 1.00 91.56 91 VAL A N 1
ATOM 690 C CA . VAL A 1 91 ? -5.196 -3.477 5.955 1.00 91.56 91 VAL A CA 1
ATOM 691 C C . VAL A 1 91 ? -4.910 -2.421 7.018 1.00 91.56 91 VAL A C 1
ATOM 693 O O . VAL A 1 91 ? -5.781 -1.616 7.320 1.00 91.56 91 VAL A O 1
ATOM 696 N N . ALA A 1 92 ? -3.685 -2.367 7.551 1.00 90.75 92 ALA A N 1
ATOM 697 C CA . ALA A 1 92 ? -3.292 -1.316 8.491 1.00 90.75 92 ALA A CA 1
ATOM 698 C C . ALA A 1 92 ? -3.393 0.071 7.848 1.00 90.75 92 ALA A C 1
ATOM 700 O O . ALA A 1 92 ? -3.907 1.001 8.459 1.00 90.75 92 ALA A O 1
ATOM 701 N N . LEU A 1 93 ? -2.943 0.175 6.595 1.00 90.69 93 LEU A N 1
ATOM 702 C CA . LEU A 1 93 ? -2.975 1.407 5.817 1.00 90.69 93 LEU A CA 1
ATOM 703 C C . LEU A 1 93 ? -4.408 1.884 5.535 1.00 90.69 93 LEU A C 1
ATOM 705 O O . LEU A 1 93 ? -4.690 3.071 5.628 1.00 90.69 93 LEU A O 1
ATOM 709 N N . ALA A 1 94 ? -5.337 0.982 5.219 1.00 91.50 94 ALA A N 1
ATOM 710 C CA . ALA A 1 94 ? -6.737 1.369 5.046 1.00 91.50 94 ALA A CA 1
ATOM 711 C C . ALA A 1 94 ? -7.395 1.790 6.367 1.0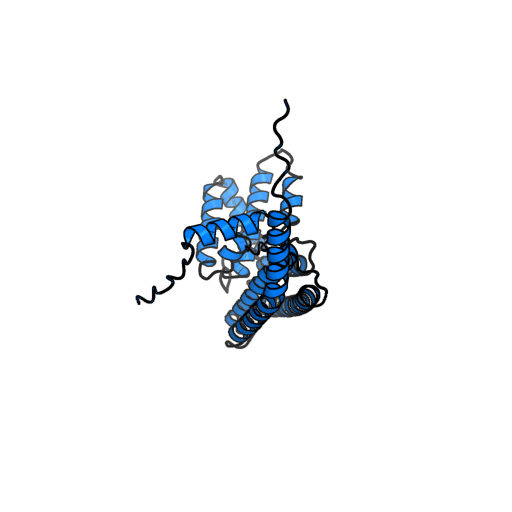0 91.50 94 ALA A C 1
ATOM 713 O O . ALA A 1 94 ? -8.184 2.732 6.404 1.00 91.50 94 ALA A O 1
ATOM 714 N N . LEU A 1 95 ? -7.059 1.117 7.470 1.00 90.44 95 LEU A N 1
ATOM 715 C CA . LEU A 1 95 ? -7.604 1.463 8.780 1.00 90.44 95 LEU A CA 1
ATOM 716 C C . LEU A 1 95 ? -7.069 2.792 9.301 1.00 90.44 95 LEU A C 1
ATOM 718 O O . LEU A 1 95 ? -7.826 3.517 9.935 1.00 90.44 95 LEU A O 1
ATOM 722 N N . SER A 1 96 ? -5.815 3.143 9.011 1.00 89.94 96 SER A N 1
ATOM 723 C CA . SER A 1 96 ? -5.285 4.460 9.370 1.00 89.94 96 SER A CA 1
ATOM 724 C C . SER A 1 96 ? -6.041 5.583 8.659 1.00 89.94 96 SER A C 1
ATOM 726 O O . SER A 1 96 ? -6.413 6.561 9.307 1.00 89.94 96 SER A O 1
ATOM 728 N N . MET A 1 97 ? -6.374 5.404 7.374 1.00 87.81 97 MET A N 1
ATOM 729 C CA . MET A 1 97 ? -7.233 6.340 6.631 1.00 87.81 97 MET A CA 1
ATOM 730 C C . MET A 1 97 ? -8.624 6.445 7.247 1.00 87.81 97 MET A C 1
ATOM 732 O O . MET A 1 97 ? -9.141 7.546 7.428 1.00 87.81 97 MET A O 1
ATOM 736 N N . LEU A 1 98 ? -9.226 5.302 7.586 1.00 88.12 98 LEU A N 1
ATOM 737 C CA . LEU A 1 98 ? -10.541 5.265 8.212 1.00 88.12 98 LEU A CA 1
ATOM 738 C C . LEU A 1 98 ? -10.534 5.988 9.564 1.00 88.12 98 LEU A C 1
ATOM 740 O O . LEU A 1 98 ? -11.449 6.751 9.865 1.00 88.12 98 LEU A O 1
ATOM 744 N N . PHE A 1 99 ? -9.501 5.768 10.379 1.00 88.69 99 PHE A N 1
ATOM 745 C CA . PHE A 1 99 ? -9.361 6.416 11.679 1.00 88.69 99 PHE A CA 1
ATOM 746 C C . PHE A 1 99 ? -9.274 7.931 11.537 1.00 88.69 99 PHE A C 1
ATOM 748 O O . PHE A 1 99 ? -9.991 8.637 12.245 1.00 88.69 99 PHE A O 1
ATOM 755 N N . ASP A 1 100 ? -8.466 8.430 10.604 1.00 86.75 100 ASP A N 1
ATOM 756 C CA . ASP A 1 100 ? -8.357 9.866 10.357 1.00 86.75 100 ASP A CA 1
ATOM 757 C C . ASP A 1 100 ? -9.678 10.445 9.823 1.00 86.75 100 ASP A C 1
ATOM 759 O O . ASP A 1 100 ? -10.133 11.478 10.316 1.00 86.75 100 ASP A O 1
ATOM 763 N N . GLN A 1 101 ? -10.352 9.753 8.896 1.00 85.12 101 GLN A N 1
ATOM 764 C CA . GLN A 1 101 ? -11.648 10.171 8.348 1.00 85.12 101 GLN A CA 1
ATOM 765 C C . GLN A 1 101 ? -12.727 10.272 9.436 1.00 85.12 101 GLN A C 1
ATOM 767 O O . GLN A 1 101 ? -13.403 11.297 9.554 1.00 85.12 101 GLN A O 1
ATOM 772 N N . VAL A 1 102 ? -12.880 9.235 10.262 1.00 85.94 102 VAL A N 1
ATOM 773 C CA . VAL A 1 102 ? -13.887 9.221 11.333 1.00 85.94 102 VAL A CA 1
ATOM 774 C C . VAL A 1 102 ? -13.523 10.225 12.429 1.00 85.94 102 VAL A C 1
ATOM 776 O O . VAL A 1 102 ? -14.403 10.907 12.956 1.00 85.94 102 VAL A O 1
ATOM 779 N N . ALA A 1 103 ? -12.237 10.385 12.755 1.00 85.62 103 ALA A N 1
ATOM 780 C CA . ALA A 1 103 ? -11.792 11.388 13.720 1.00 85.62 103 ALA A CA 1
ATOM 781 C C . ALA A 1 103 ? -12.111 12.813 13.251 1.00 85.62 103 ALA A C 1
ATOM 783 O O . ALA A 1 103 ? -12.578 13.628 14.048 1.00 85.62 103 ALA A O 1
ATOM 784 N N . GLN A 1 104 ? -11.900 13.111 11.967 1.00 85.12 104 GLN A N 1
ATOM 785 C CA . GLN A 1 104 ? -12.271 14.395 11.375 1.00 85.12 104 GLN A CA 1
ATOM 786 C C . GLN A 1 104 ? -13.787 14.610 11.404 1.00 85.12 104 GLN A C 1
ATOM 788 O O . GLN A 1 104 ? -14.229 15.678 11.819 1.00 85.12 104 GLN A O 1
ATOM 793 N N . GLN A 1 105 ? -14.584 13.598 11.049 1.00 83.94 105 GLN A N 1
ATOM 794 C CA . GLN A 1 105 ? -16.047 13.681 11.078 1.00 83.94 105 GLN A CA 1
ATOM 795 C C . GLN A 1 105 ? -16.581 13.982 12.484 1.00 83.94 105 GLN A C 1
ATOM 797 O O . GLN A 1 105 ? -17.404 14.879 12.655 1.00 83.94 105 GLN A O 1
ATOM 802 N N . VAL A 1 106 ? -16.086 13.276 13.502 1.00 85.00 106 VAL A N 1
ATOM 803 C CA . VAL A 1 106 ? -16.502 13.468 14.901 1.00 85.00 106 VAL A CA 1
ATOM 804 C C . VAL A 1 106 ? -16.096 14.848 15.426 1.00 85.00 106 VAL A C 1
ATOM 806 O O . VAL A 1 106 ? -16.851 15.477 16.166 1.00 85.00 106 VAL A O 1
ATOM 809 N N . ARG A 1 107 ? -14.921 15.354 15.032 1.00 83.62 107 ARG A N 1
ATOM 810 C CA . ARG A 1 107 ? -14.475 16.707 15.403 1.00 83.62 107 ARG A CA 1
ATOM 811 C C . ARG A 1 107 ? -15.283 17.793 14.695 1.00 83.62 107 ARG A C 1
ATOM 813 O O . ARG A 1 107 ? -15.651 18.771 15.337 1.00 83.62 107 ARG A O 1
ATOM 820 N N . ALA A 1 108 ? -15.596 17.604 13.414 1.00 78.19 108 ALA A N 1
ATOM 821 C CA . ALA A 1 108 ? -16.406 18.533 12.629 1.00 78.19 108 ALA A CA 1
ATOM 822 C C . ALA A 1 108 ? -17.855 18.610 13.134 1.00 78.19 108 ALA A C 1
ATOM 824 O O . ALA A 1 108 ? -18.432 19.687 13.176 1.00 78.19 108 ALA A O 1
ATOM 825 N N . GLN A 1 109 ? -18.431 17.501 13.607 1.00 68.44 109 GLN A N 1
ATOM 826 C CA . GLN A 1 109 ? -19.757 17.508 14.241 1.00 68.44 109 GLN A CA 1
ATOM 827 C C . GLN A 1 109 ? -19.808 18.323 15.546 1.00 68.44 109 GLN A C 1
ATOM 829 O O . GLN A 1 109 ? -20.881 18.772 15.936 1.00 68.44 109 GLN A O 1
ATOM 834 N N . GLY A 1 110 ? -18.667 18.535 16.209 1.00 56.41 110 GLY A N 1
ATOM 835 C CA . GLY A 1 110 ? -18.554 19.386 17.397 1.00 56.41 110 GLY A CA 1
ATOM 836 C C . GLY A 1 110 ? -18.202 20.850 17.108 1.00 56.41 110 GLY A C 1
ATOM 837 O O . GLY A 1 110 ? -18.109 21.633 18.048 1.00 56.41 110 GLY A O 1
ATOM 838 N N . SER A 1 111 ? -17.978 21.227 15.844 1.00 54.41 111 SER A N 1
ATOM 839 C CA . SER A 1 111 ? -17.540 22.568 15.448 1.00 54.41 111 SER A CA 1
ATOM 840 C C . SER A 1 111 ? -18.434 23.108 14.330 1.00 54.41 111 SER A C 1
ATOM 842 O O . SER A 1 111 ? -18.358 22.687 13.181 1.00 54.41 111 SER A O 1
ATOM 844 N N . THR A 1 112 ? -19.296 24.066 14.665 1.00 45.47 112 THR A N 1
ATOM 845 C CA . THR A 1 112 ? -20.164 24.806 13.732 1.00 45.47 112 THR A CA 1
ATOM 846 C C . THR A 1 112 ? -19.412 25.862 12.910 1.00 45.47 112 THR A C 1
ATOM 848 O O . THR A 1 112 ? -19.964 26.921 12.638 1.00 45.47 112 THR A O 1
ATOM 851 N N . GLU A 1 113 ? -18.168 25.616 12.488 1.00 43.03 113 GLU A N 1
ATOM 852 C CA . GLU A 1 113 ? -17.451 26.532 11.590 1.00 43.03 113 GLU A CA 1
ATOM 853 C C . GLU A 1 113 ? -16.712 25.792 10.468 1.00 43.03 113 GLU A C 1
ATOM 855 O O . GLU A 1 113 ? -16.058 24.769 10.659 1.00 43.03 113 GLU A O 1
ATOM 860 N N . GLY A 1 114 ? -16.914 26.302 9.250 1.00 47.56 114 GLY A N 1
ATOM 861 C CA . GLY A 1 114 ? -16.654 25.631 7.982 1.00 47.56 114 GLY A CA 1
ATOM 862 C C . GLY A 1 114 ? -15.201 25.221 7.740 1.00 47.56 114 GLY A C 1
ATOM 863 O O . GLY A 1 114 ? -14.274 26.015 7.860 1.00 47.56 114 GLY A O 1
ATOM 864 N N . GLY A 1 115 ? -15.022 23.983 7.277 1.00 40.03 115 GLY A N 1
ATOM 865 C CA . GLY A 1 115 ? -13.716 23.397 6.965 1.00 40.03 115 GLY A CA 1
ATOM 866 C C . GLY A 1 115 ? -13.648 22.737 5.587 1.00 40.03 115 GLY A C 1
ATOM 867 O O . GLY A 1 115 ? -13.051 21.678 5.445 1.00 40.03 115 GLY A O 1
ATOM 868 N N . ASN A 1 116 ? -14.257 23.330 4.554 1.00 43.75 116 ASN A N 1
ATOM 869 C CA . ASN A 1 116 ? -14.326 22.722 3.213 1.00 43.75 116 ASN A CA 1
ATOM 870 C C . ASN A 1 116 ? -13.025 22.827 2.379 1.00 43.75 116 ASN A C 1
ATOM 872 O O . ASN A 1 116 ? -12.972 22.293 1.268 1.00 43.75 116 ASN A O 1
ATOM 876 N N . SER A 1 117 ? -11.971 23.501 2.858 1.00 39.94 117 SER A N 1
ATOM 877 C CA . SER A 1 117 ? -10.756 23.757 2.061 1.00 39.94 117 SER A CA 1
ATOM 878 C C . SER A 1 117 ? -9.635 22.727 2.269 1.00 39.94 117 SER A C 1
ATOM 880 O O . SER A 1 117 ? -8.996 22.325 1.295 1.00 39.94 117 SER A O 1
ATOM 882 N N . THR A 1 118 ? -9.423 22.225 3.489 1.00 43.19 118 THR A N 1
ATOM 883 C CA . THR A 1 118 ? -8.319 21.292 3.807 1.00 43.19 118 THR A CA 1
ATOM 884 C C . THR A 1 118 ? -8.603 19.857 3.349 1.00 43.19 118 THR A C 1
ATOM 886 O O . THR A 1 118 ? -7.698 19.146 2.907 1.00 43.19 118 THR A O 1
ATOM 889 N N . GLN A 1 119 ? -9.879 19.454 3.354 1.00 46.00 119 GLN A N 1
ATOM 890 C CA . GLN A 1 119 ? -10.325 18.112 2.965 1.00 46.00 119 GLN A CA 1
ATOM 891 C C . GLN A 1 119 ? -10.078 17.821 1.473 1.00 46.00 119 GLN A C 1
ATOM 893 O O . GLN A 1 119 ? -9.685 16.718 1.102 1.00 46.00 119 GLN A O 1
ATOM 898 N N . ARG A 1 120 ? -10.200 18.833 0.600 1.00 38.16 120 ARG A N 1
ATOM 899 C CA . ARG A 1 120 ? -9.942 18.690 -0.847 1.00 38.16 120 ARG A CA 1
ATOM 900 C C . ARG A 1 120 ? -8.469 18.462 -1.189 1.00 38.16 120 ARG A C 1
ATOM 902 O O . ARG A 1 120 ? -8.182 17.775 -2.165 1.00 38.16 120 ARG A O 1
ATOM 909 N N . TYR A 1 121 ? -7.542 19.036 -0.419 1.00 37.47 121 TYR A N 1
ATOM 910 C CA . TYR A 1 121 ? -6.102 18.887 -0.661 1.00 37.47 121 TYR A CA 1
ATOM 911 C C . TYR A 1 121 ? -5.555 17.556 -0.128 1.00 37.47 121 TYR A C 1
ATOM 913 O O . TYR A 1 121 ? -4.736 16.940 -0.809 1.00 37.47 121 TYR A O 1
ATOM 921 N N . GLN A 1 122 ? -6.055 17.071 1.016 1.00 46.91 122 GLN A N 1
ATOM 922 C CA . GLN A 1 122 ? -5.700 15.751 1.564 1.00 46.91 122 GLN A CA 1
ATOM 923 C C . GLN A 1 122 ? -6.182 14.596 0.671 1.00 46.91 122 GLN A C 1
ATOM 925 O O . GLN A 1 122 ? -5.465 13.621 0.488 1.00 46.91 122 GLN A O 1
ATOM 930 N N . VAL A 1 123 ? -7.337 14.737 0.012 1.00 48.81 123 VAL A N 1
ATOM 931 C CA . VAL A 1 123 ? -7.836 13.736 -0.955 1.00 48.81 123 VAL A CA 1
ATOM 932 C C . VAL A 1 123 ? -7.054 13.767 -2.284 1.00 48.81 123 VAL A C 1
ATOM 934 O O . VAL A 1 123 ? -7.040 12.786 -3.030 1.00 48.81 123 VAL A O 1
ATOM 937 N N . LYS A 1 124 ? -6.359 14.873 -2.603 1.00 50.78 124 LYS A N 1
ATOM 938 C CA . LYS A 1 124 ? -5.618 15.042 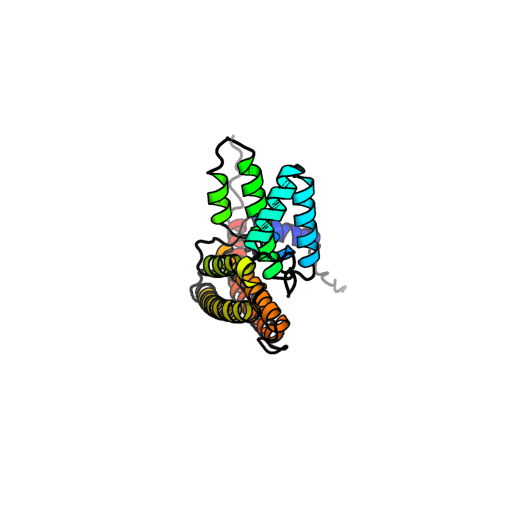-3.870 1.00 50.78 124 LYS A CA 1
ATOM 939 C C . LYS A 1 124 ? -4.233 14.377 -3.863 1.00 50.78 124 LYS A C 1
ATOM 941 O O . LYS A 1 124 ? -3.734 14.002 -4.924 1.00 50.78 124 LYS A O 1
ATOM 946 N N . ARG A 1 125 ? -3.620 14.198 -2.689 1.00 53.53 125 ARG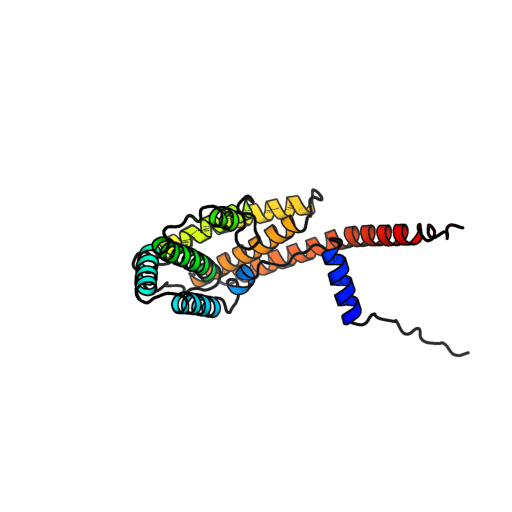 A N 1
ATOM 947 C CA . ARG A 1 125 ? -2.394 13.406 -2.501 1.00 53.53 125 ARG A CA 1
ATOM 948 C C . ARG A 1 125 ? -2.603 12.388 -1.390 1.00 53.53 125 ARG A C 1
ATOM 950 O O . ARG A 1 125 ? -2.641 12.751 -0.223 1.00 53.53 125 ARG A O 1
ATOM 957 N N . ILE A 1 126 ? -2.685 11.120 -1.767 1.00 62.34 126 ILE A N 1
ATOM 958 C CA . ILE A 1 126 ? -2.800 10.006 -0.832 1.00 62.34 126 ILE A CA 1
ATOM 959 C C . ILE A 1 126 ? -1.411 9.409 -0.681 1.00 62.34 126 ILE A C 1
ATOM 961 O O . ILE A 1 126 ? -0.860 8.841 -1.623 1.00 62.34 126 ILE A O 1
ATOM 965 N N . PHE A 1 127 ? -0.837 9.618 0.501 1.00 66.25 127 PHE A N 1
ATOM 966 C CA . PHE A 1 127 ? 0.500 9.165 0.874 1.00 66.25 127 PHE A CA 1
ATOM 967 C C . PHE A 1 127 ? 1.579 9.514 -0.162 1.00 66.25 127 PHE A C 1
ATOM 969 O O . PHE A 1 127 ? 2.244 8.650 -0.735 1.00 66.25 127 PHE A O 1
ATOM 976 N N . GLY A 1 128 ? 1.698 10.802 -0.484 1.00 60.97 128 GLY A N 1
ATOM 977 C CA . GLY A 1 128 ? 2.671 11.294 -1.462 1.00 60.97 128 GLY A CA 1
ATOM 978 C C . GLY A 1 128 ? 2.342 10.969 -2.926 1.00 60.97 128 GLY A C 1
ATOM 979 O O . GLY A 1 128 ? 2.881 11.623 -3.818 1.00 60.97 128 GLY A O 1
ATOM 980 N N . ILE A 1 129 ? 1.403 10.057 -3.206 1.00 63.50 129 ILE A N 1
ATOM 981 C CA . ILE A 1 129 ? 0.936 9.736 -4.558 1.00 63.50 129 ILE A CA 1
ATOM 982 C C . ILE A 1 129 ? -0.242 10.644 -4.911 1.00 63.50 129 ILE A C 1
ATOM 984 O O . ILE A 1 129 ? -1.236 10.718 -4.189 1.00 63.50 129 ILE A O 1
ATOM 988 N N . SER A 1 130 ? -0.173 11.325 -6.057 1.00 65.00 130 SER A N 1
ATOM 989 C CA . SER A 1 130 ? -1.348 12.038 -6.566 1.00 65.00 130 SER A CA 1
ATOM 990 C C . SER A 1 130 ? -2.475 11.044 -6.845 1.00 65.00 130 SER A C 1
ATOM 992 O O . SER A 1 130 ? -2.296 10.126 -7.652 1.00 65.00 130 SER A O 1
ATOM 994 N N . SER A 1 131 ? -3.650 11.257 -6.250 1.00 60.53 131 SER A N 1
ATOM 995 C CA . SER A 1 131 ? -4.854 10.461 -6.537 1.00 60.53 131 SER A CA 1
ATOM 996 C C . SER A 1 131 ? -5.354 10.654 -7.974 1.00 60.53 131 SER A C 1
ATOM 998 O O . SER A 1 131 ? -6.147 9.860 -8.469 1.00 60.53 131 SER A O 1
ATOM 1000 N N . SER A 1 132 ? -4.831 11.667 -8.678 1.00 63.81 132 SER A N 1
ATOM 1001 C CA . SER A 1 132 ? -5.029 11.867 -10.116 1.00 63.81 132 SER A CA 1
ATOM 1002 C C . SER A 1 132 ? -4.172 10.952 -10.999 1.00 63.81 132 SER A C 1
ATOM 1004 O O . SER A 1 132 ? -4.381 10.913 -12.208 1.00 63.81 132 SER A O 1
ATOM 1006 N N . SER A 1 133 ? -3.170 10.264 -10.440 1.00 84.75 133 SER A N 1
ATOM 1007 C CA . SER A 1 133 ? -2.423 9.240 -11.177 1.00 84.75 133 SER A CA 1
ATOM 1008 C C . SER A 1 133 ? -3.229 7.947 -11.219 1.00 84.75 133 SER A C 1
ATOM 1010 O O . SER A 1 133 ? -3.945 7.630 -10.271 1.00 84.75 133 SER A O 1
ATOM 1012 N N . ARG A 1 134 ? -3.097 7.166 -12.295 1.00 90.69 134 ARG A N 1
ATOM 1013 C CA . ARG A 1 134 ? -3.810 5.889 -12.418 1.00 90.69 134 ARG A CA 1
ATOM 1014 C C . ARG A 1 134 ? -3.412 4.909 -11.308 1.00 90.69 134 ARG A C 1
ATOM 1016 O O . ARG A 1 134 ? -4.296 4.307 -10.711 1.00 90.69 134 ARG A O 1
ATOM 1023 N N . ILE A 1 135 ? -2.122 4.850 -10.957 1.00 92.19 135 ILE A N 1
ATOM 1024 C CA . ILE A 1 135 ? -1.603 4.102 -9.796 1.00 92.19 135 ILE A CA 1
ATOM 1025 C C . ILE A 1 135 ? -2.287 4.562 -8.500 1.00 92.19 135 ILE A C 1
ATOM 1027 O O . ILE A 1 135 ? -2.859 3.746 -7.780 1.00 92.19 135 ILE A O 1
ATOM 1031 N N . GLY A 1 136 ? -2.267 5.869 -8.217 1.00 90.00 136 GLY A N 1
ATOM 1032 C CA . GLY A 1 136 ? -2.866 6.433 -7.006 1.00 90.00 136 GLY A CA 1
ATOM 1033 C C . GLY A 1 136 ? -4.371 6.193 -6.915 1.00 90.00 136 GLY A C 1
ATOM 1034 O O . GLY A 1 136 ? -4.869 5.877 -5.839 1.00 90.00 136 GLY A O 1
ATOM 1035 N N . TRP A 1 137 ? -5.086 6.276 -8.039 1.00 90.50 137 TRP A N 1
ATOM 1036 C CA . TRP A 1 137 ? -6.514 5.974 -8.107 1.00 90.50 137 TRP A CA 1
ATOM 1037 C C . TRP A 1 137 ? -6.807 4.504 -7.787 1.00 90.50 137 TRP A C 1
ATOM 1039 O O . TRP A 1 137 ? -7.654 4.237 -6.941 1.00 90.50 137 TRP A O 1
ATOM 1049 N N . ILE A 1 138 ? -6.078 3.558 -8.397 1.00 94.31 138 ILE A N 1
ATOM 1050 C CA . ILE A 1 138 ? -6.246 2.117 -8.133 1.00 94.31 138 ILE A CA 1
ATOM 1051 C C . ILE A 1 138 ? -6.028 1.827 -6.643 1.00 94.31 138 ILE A C 1
ATOM 1053 O O . ILE A 1 138 ? -6.858 1.170 -6.016 1.00 94.31 138 ILE A O 1
ATOM 1057 N N . ILE A 1 139 ? -4.943 2.357 -6.068 1.00 93.38 139 ILE A N 1
ATOM 1058 C CA . ILE A 1 139 ? -4.598 2.169 -4.652 1.00 93.38 139 ILE A CA 1
ATOM 1059 C C . ILE A 1 139 ? -5.678 2.761 -3.747 1.00 93.38 139 ILE A C 1
ATOM 1061 O O . ILE A 1 139 ? -6.150 2.083 -2.842 1.00 93.38 139 ILE A O 1
ATOM 1065 N N . HIS A 1 140 ? -6.096 4.003 -3.992 1.00 91.06 140 HIS A N 1
ATOM 1066 C CA . HIS A 1 140 ? -7.135 4.652 -3.196 1.00 91.06 140 HIS A CA 1
ATOM 1067 C C . HIS A 1 140 ? -8.446 3.869 -3.226 1.00 91.06 140 HIS A C 1
ATOM 1069 O O . HIS A 1 140 ? -9.005 3.561 -2.177 1.00 91.06 140 HIS A O 1
ATOM 1075 N N . SER A 1 141 ? -8.911 3.510 -4.425 1.00 91.81 141 SER A N 1
ATOM 1076 C CA . SER A 1 141 ? -10.141 2.745 -4.598 1.00 91.81 141 SER A CA 1
ATOM 1077 C C . SER A 1 141 ? -10.077 1.402 -3.878 1.00 91.81 141 SER A C 1
ATOM 1079 O O . SER A 1 141 ? -11.049 1.030 -3.231 1.00 91.81 141 SER A O 1
ATOM 1081 N N . TYR A 1 142 ? -8.936 0.710 -3.927 1.00 94.50 142 TYR A N 1
ATOM 1082 C CA . TYR A 1 142 ? -8.734 -0.518 -3.164 1.00 94.50 142 TYR A CA 1
ATOM 1083 C C . TYR A 1 142 ? -8.838 -0.275 -1.652 1.00 94.50 142 TYR A C 1
ATOM 1085 O O . TYR A 1 142 ? -9.622 -0.938 -0.977 1.00 94.50 142 TYR A O 1
ATOM 1093 N N . LEU A 1 143 ? -8.090 0.697 -1.119 1.00 92.56 143 LEU A N 1
ATOM 1094 C CA . LEU A 1 143 ? -8.031 0.971 0.320 1.00 92.56 143 LEU A CA 1
ATOM 1095 C C . LEU A 1 143 ? -9.388 1.394 0.899 1.00 92.56 143 LEU A C 1
ATOM 1097 O O . LEU A 1 143 ? -9.715 0.980 2.007 1.00 92.56 143 LEU A O 1
ATOM 1101 N N . CYS A 1 144 ? -10.202 2.144 0.150 1.00 90.88 144 CYS A N 1
ATOM 1102 C CA . CYS A 1 144 ? -11.555 2.518 0.572 1.00 90.88 144 CYS A CA 1
ATOM 1103 C C . CYS A 1 144 ? -12.503 1.322 0.727 1.00 90.88 144 CYS A C 1
ATOM 1105 O O . CYS A 1 144 ? -13.440 1.396 1.516 1.00 90.88 144 CYS A O 1
ATOM 1107 N N . LEU A 1 145 ? -12.285 0.228 -0.007 1.00 92.31 145 LEU A N 1
ATOM 1108 C CA . LEU A 1 145 ? -13.135 -0.961 0.085 1.00 92.31 145 LEU A CA 1
ATOM 1109 C C . LEU A 1 145 ? -12.796 -1.819 1.306 1.00 92.31 145 LEU A C 1
ATOM 1111 O O . LEU A 1 145 ? -13.691 -2.453 1.865 1.00 92.31 145 LEU A O 1
ATOM 1115 N N . ILE A 1 146 ? -11.527 -1.824 1.735 1.00 92.00 146 ILE A N 1
ATOM 1116 C CA . ILE A 1 146 ? -11.017 -2.727 2.778 1.00 92.00 146 ILE A CA 1
ATOM 1117 C C . ILE A 1 146 ? -11.863 -2.695 4.060 1.00 92.00 146 ILE A C 1
ATOM 1119 O O . ILE A 1 146 ? -12.253 -3.778 4.491 1.00 92.00 146 ILE A O 1
ATOM 1123 N N . PRO A 1 147 ? -12.197 -1.541 4.678 1.00 88.31 147 PRO A N 1
ATOM 1124 C CA . PRO A 1 147 ? -12.967 -1.525 5.925 1.00 88.31 147 PRO A CA 1
ATOM 1125 C C . PRO A 1 147 ? -14.275 -2.321 5.867 1.00 88.31 147 PRO A C 1
ATOM 1127 O O . PRO A 1 147 ? -14.578 -3.069 6.797 1.00 88.31 147 PRO A O 1
ATOM 1130 N N . GLY A 1 148 ? -14.999 -2.222 4.748 1.00 87.25 148 GLY A N 1
ATOM 1131 C CA . GLY A 1 148 ? -16.289 -2.884 4.562 1.00 87.25 148 GLY A CA 1
ATOM 1132 C C . GLY A 1 148 ? -16.191 -4.372 4.214 1.00 87.25 148 GLY A C 1
ATOM 1133 O O . GLY A 1 148 ? -17.145 -5.115 4.443 1.00 87.25 148 GLY A O 1
ATOM 1134 N N . ILE A 1 149 ? -15.056 -4.832 3.676 1.00 90.12 149 ILE A N 1
ATOM 1135 C CA . ILE A 1 149 ? -14.884 -6.223 3.220 1.00 90.12 149 ILE A CA 1
ATOM 1136 C C . ILE A 1 149 ? -13.903 -7.038 4.069 1.00 90.12 149 ILE A C 1
ATOM 1138 O O . ILE A 1 149 ? -13.908 -8.259 3.966 1.00 90.12 149 ILE A O 1
ATOM 1142 N N . ALA A 1 150 ? -13.097 -6.417 4.937 1.00 87.62 150 ALA A N 1
ATOM 1143 C CA . ALA A 1 150 ? -12.004 -7.081 5.661 1.00 87.62 150 ALA A CA 1
ATOM 1144 C C . ALA A 1 150 ? -12.447 -8.243 6.573 1.00 87.62 150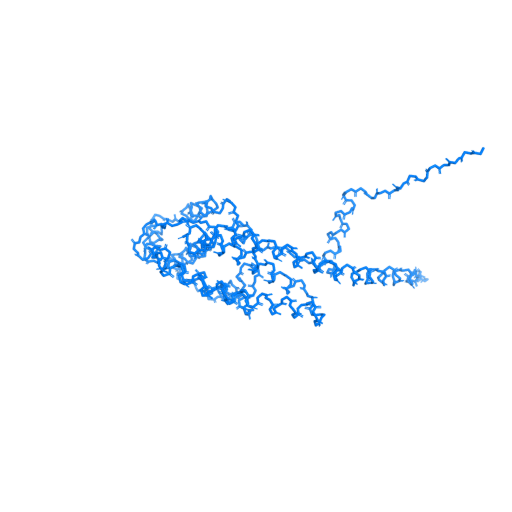 ALA A C 1
ATOM 1146 O O . ALA A 1 150 ? -11.626 -9.077 6.957 1.00 87.62 150 ALA A O 1
ATOM 1147 N N . ASN A 1 151 ? -13.736 -8.301 6.924 1.00 87.06 151 ASN A N 1
ATOM 1148 C CA . ASN A 1 151 ? -14.331 -9.379 7.719 1.00 87.06 151 ASN A CA 1
ATOM 1149 C C . ASN A 1 151 ? -14.963 -10.501 6.881 1.00 87.06 151 ASN A C 1
ATOM 1151 O O . ASN A 1 151 ? -15.347 -11.527 7.437 1.00 87.06 151 ASN A O 1
ATOM 1155 N N . ASN A 1 152 ? -15.045 -10.342 5.560 1.00 89.75 152 ASN A N 1
ATOM 1156 C CA . ASN A 1 152 ? -15.496 -11.367 4.628 1.00 89.75 152 ASN A CA 1
ATOM 1157 C C . ASN A 1 152 ? -14.294 -11.858 3.808 1.00 89.75 152 ASN A C 1
ATOM 1159 O O . ASN A 1 152 ? -13.837 -11.175 2.896 1.00 89.75 152 ASN A O 1
ATOM 1163 N N . LEU A 1 153 ? -13.781 -13.042 4.154 1.00 89.19 153 LEU A N 1
ATOM 1164 C CA . LEU A 1 153 ? -12.573 -13.609 3.546 1.00 89.19 153 LEU A CA 1
ATOM 1165 C C . LEU A 1 153 ? -12.690 -13.775 2.027 1.00 89.19 153 LEU A C 1
ATOM 1167 O O . LEU A 1 153 ? -11.753 -13.438 1.313 1.00 89.19 153 LEU A O 1
ATOM 1171 N N . GLU A 1 154 ? -13.825 -14.274 1.546 1.00 91.50 154 GLU A N 1
ATOM 1172 C CA . GLU A 1 154 ? -14.069 -14.499 0.119 1.00 91.50 154 GLU A CA 1
ATOM 1173 C C . GLU A 1 154 ? -14.045 -13.171 -0.645 1.00 91.50 154 GLU A C 1
ATOM 1175 O O . GLU A 1 154 ? -13.203 -12.976 -1.520 1.00 91.50 154 GLU A O 1
ATOM 1180 N N . LYS A 1 155 ? -14.852 -12.192 -0.211 1.00 92.88 155 LYS A N 1
ATOM 1181 C CA . LYS A 1 155 ? -14.878 -10.853 -0.820 1.00 92.88 155 LYS A CA 1
ATOM 1182 C C . LYS A 1 155 ? -13.529 -10.146 -0.741 1.00 92.88 155 LYS A C 1
ATOM 1184 O O . LYS A 1 155 ? -13.154 -9.452 -1.685 1.00 92.88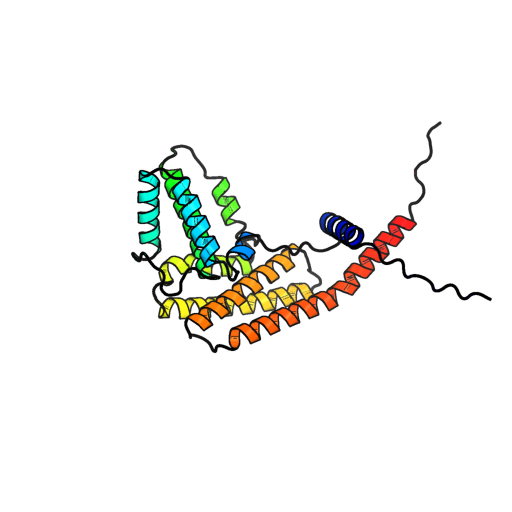 155 LYS A O 1
ATOM 1189 N N . MET A 1 156 ? -12.810 -10.284 0.374 1.00 93.06 156 MET A N 1
ATOM 1190 C CA . MET A 1 156 ? -11.477 -9.705 0.530 1.00 93.06 156 MET A CA 1
ATOM 1191 C C . MET A 1 156 ? -10.494 -10.344 -0.453 1.00 93.06 156 MET A C 1
ATOM 1193 O O . MET A 1 156 ? -9.778 -9.623 -1.137 1.00 93.06 156 MET A O 1
ATOM 1197 N N . ALA A 1 157 ? -10.492 -11.673 -0.579 1.00 92.75 157 ALA A N 1
ATOM 1198 C CA . ALA A 1 157 ? -9.617 -12.382 -1.507 1.00 92.75 157 ALA A CA 1
ATOM 1199 C C . ALA A 1 157 ? -9.886 -11.989 -2.969 1.00 92.75 157 ALA A C 1
ATOM 1201 O O . ALA A 1 157 ? -8.944 -11.596 -3.661 1.00 92.75 157 ALA A O 1
ATOM 1202 N N . GLU A 1 158 ? -11.150 -12.017 -3.402 1.00 95.62 158 GLU A N 1
ATOM 1203 C CA . GLU A 1 158 ? -11.573 -11.635 -4.758 1.00 95.62 158 GLU A CA 1
ATOM 1204 C C . GLU A 1 158 ? -11.230 -10.174 -5.073 1.00 95.62 158 GLU A C 1
ATOM 1206 O O . GLU A 1 158 ? -10.643 -9.863 -6.111 1.00 95.62 158 GLU A O 1
ATOM 1211 N N . THR A 1 159 ? -11.546 -9.259 -4.149 1.00 96.19 159 THR A N 1
ATOM 1212 C CA . THR A 1 159 ? -11.268 -7.830 -4.337 1.00 96.19 159 THR A CA 1
ATOM 1213 C C . THR A 1 159 ? -9.765 -7.575 -4.383 1.00 96.19 159 THR A C 1
ATOM 1215 O O . THR A 1 159 ? -9.289 -6.855 -5.261 1.00 96.19 159 THR A O 1
ATOM 1218 N N . THR A 1 160 ? -8.985 -8.168 -3.474 1.00 95.81 160 THR A N 1
ATOM 1219 C CA . THR A 1 160 ? -7.528 -8.010 -3.496 1.00 95.81 160 THR A CA 1
ATOM 1220 C C . THR A 1 160 ? -6.934 -8.560 -4.791 1.00 95.81 160 THR A C 1
ATOM 1222 O O . THR A 1 160 ? -6.045 -7.918 -5.337 1.00 95.81 160 THR A O 1
ATOM 1225 N N . GLU A 1 161 ? -7.417 -9.689 -5.319 1.00 96.06 161 GLU A N 1
ATOM 1226 C CA . GLU A 1 161 ? -6.953 -10.237 -6.602 1.00 96.06 161 GLU A CA 1
ATOM 1227 C C . GLU A 1 161 ? -7.260 -9.323 -7.792 1.00 96.06 161 GLU A C 1
ATOM 1229 O O . GLU A 1 161 ? -6.386 -9.083 -8.630 1.00 96.06 161 GLU A O 1
ATOM 1234 N N . LEU A 1 162 ? -8.468 -8.761 -7.854 1.00 97.25 162 LEU A N 1
ATOM 1235 C CA . LEU A 1 162 ? -8.846 -7.827 -8.914 1.00 97.25 162 LEU A CA 1
ATOM 1236 C C . LEU A 1 162 ? -7.917 -6.605 -8.944 1.00 97.25 162 LEU A C 1
ATOM 1238 O O . LEU A 1 162 ? -7.361 -6.259 -9.990 1.00 97.25 162 LEU A O 1
ATOM 1242 N N . TYR A 1 163 ? -7.720 -5.969 -7.788 1.00 97.56 163 TYR A N 1
ATOM 1243 C CA . TYR A 1 163 ? -6.889 -4.772 -7.687 1.00 97.56 163 TYR A CA 1
ATOM 1244 C C . TYR A 1 163 ? -5.390 -5.077 -7.811 1.00 97.56 163 TYR A C 1
ATOM 1246 O O . TYR A 1 163 ? -4.657 -4.239 -8.333 1.00 97.56 163 TYR A O 1
ATOM 1254 N N . ASP A 1 164 ? -4.928 -6.259 -7.389 1.00 96.06 164 ASP A N 1
ATOM 1255 C CA . ASP A 1 164 ? -3.549 -6.730 -7.593 1.00 96.06 164 ASP A CA 1
ATOM 1256 C C . ASP A 1 164 ? -3.235 -6.814 -9.094 1.00 96.06 164 ASP A C 1
ATOM 1258 O O . ASP A 1 164 ? -2.256 -6.226 -9.556 1.00 96.06 164 ASP A O 1
ATOM 1262 N N . ASN A 1 165 ? -4.131 -7.416 -9.882 1.00 96.62 165 ASN A N 1
ATOM 1263 C CA . ASN A 1 165 ? -3.978 -7.505 -11.332 1.00 96.62 165 ASN A CA 1
ATOM 1264 C C . ASN A 1 165 ? -4.001 -6.128 -12.012 1.00 96.62 165 ASN A C 1
ATOM 1266 O O . ASN A 1 165 ? -3.162 -5.847 -12.872 1.00 96.62 165 ASN A O 1
ATOM 1270 N N . TRP A 1 166 ? -4.926 -5.245 -11.624 1.00 97.69 166 TRP A N 1
ATOM 1271 C CA . TRP A 1 166 ? -4.983 -3.884 -12.170 1.00 97.69 166 TRP A CA 1
ATOM 1272 C C . TRP A 1 166 ? -3.725 -3.081 -11.846 1.00 97.69 166 TRP A C 1
ATOM 1274 O O . TRP A 1 166 ? -3.163 -2.429 -12.729 1.00 97.69 166 TRP A O 1
ATOM 1284 N N . LEU A 1 167 ? -3.262 -3.146 -10.597 1.00 96.62 167 LEU A N 1
ATOM 1285 C CA . LEU A 1 167 ? -2.073 -2.429 -10.155 1.00 96.62 167 LEU A CA 1
ATOM 1286 C C . LEU A 1 167 ? -0.812 -2.979 -10.828 1.00 96.62 167 LEU A C 1
ATOM 1288 O O . LEU A 1 167 ? 0.036 -2.198 -11.251 1.00 96.62 167 LEU A O 1
ATOM 1292 N N . LYS A 1 168 ? -0.704 -4.302 -10.997 1.00 96.81 168 LYS A N 1
ATOM 1293 C CA . LYS A 1 168 ? 0.386 -4.946 -11.740 1.00 96.81 168 LYS A CA 1
ATOM 1294 C C . LYS A 1 168 ? 0.494 -4.410 -13.166 1.00 96.81 168 LYS A C 1
ATOM 1296 O O . LYS A 1 168 ? 1.585 -4.023 -13.578 1.00 96.81 168 LYS A O 1
ATOM 1301 N N . LEU A 1 169 ? -0.612 -4.398 -13.912 1.00 96.88 169 LEU A N 1
ATOM 1302 C CA . LEU A 1 169 ? -0.622 -3.933 -15.302 1.00 96.88 169 LEU A CA 1
ATOM 1303 C C . LEU A 1 169 ? -0.231 -2.455 -15.398 1.00 96.88 169 LEU A C 1
ATOM 1305 O O . LEU A 1 169 ? 0.618 -2.103 -16.215 1.00 96.88 169 LEU A O 1
ATOM 1309 N N . GLU A 1 170 ? -0.778 -1.610 -14.521 1.00 96.69 170 GLU A N 1
ATOM 1310 C CA . GLU A 1 170 ? -0.426 -0.188 -14.500 1.00 96.69 170 GLU A CA 1
ATOM 1311 C C . GLU A 1 170 ? 1.043 0.037 -14.111 1.00 96.69 170 GLU A C 1
ATOM 1313 O O . GLU A 1 170 ? 1.693 0.917 -14.665 1.00 96.69 170 GLU A O 1
ATOM 1318 N N . LEU A 1 171 ? 1.605 -0.753 -13.190 1.00 94.69 171 LEU A N 1
ATOM 1319 C CA . LEU A 1 171 ? 3.013 -0.630 -12.799 1.00 94.69 171 LEU A CA 1
ATOM 1320 C C . LEU A 1 171 ? 3.977 -1.047 -13.911 1.00 94.69 171 LEU A C 1
ATOM 1322 O O . LEU A 1 171 ? 5.055 -0.457 -14.011 1.00 94.69 171 LEU A O 1
ATOM 1326 N N . ILE A 1 172 ? 3.600 -2.026 -14.739 1.00 93.75 172 ILE A N 1
ATOM 1327 C CA . ILE A 1 172 ? 4.366 -2.418 -15.929 1.00 93.75 172 ILE A CA 1
ATOM 1328 C C . ILE A 1 172 ? 4.327 -1.288 -16.962 1.00 93.75 172 ILE A C 1
ATOM 1330 O O . ILE A 1 172 ? 5.388 -0.785 -17.330 1.00 93.75 172 ILE A O 1
ATOM 1334 N N . ASP A 1 173 ? 3.134 -0.820 -17.350 1.00 92.88 173 ASP A N 1
ATOM 1335 C CA . ASP A 1 173 ? 2.994 0.287 -18.312 1.00 92.88 173 ASP A CA 1
ATOM 1336 C C . ASP A 1 173 ? 3.724 1.542 -17.817 1.00 92.88 173 ASP A C 1
ATOM 1338 O O . ASP A 1 173 ? 4.471 2.192 -18.547 1.00 92.88 173 ASP A O 1
ATOM 1342 N N . HIS A 1 174 ? 3.591 1.869 -16.531 1.00 91.31 174 HIS A N 1
ATOM 1343 C CA . HIS A 1 174 ? 4.262 3.026 -15.955 1.00 91.31 174 HIS A CA 1
ATOM 1344 C C . HIS A 1 174 ? 5.787 2.886 -15.955 1.00 91.31 174 HIS A C 1
ATOM 1346 O O . HIS A 1 174 ? 6.476 3.846 -16.306 1.00 91.31 174 HIS A O 1
ATOM 1352 N N . TYR A 1 175 ? 6.325 1.705 -15.635 1.00 89.56 175 TYR A N 1
ATOM 1353 C CA . TYR A 1 175 ? 7.761 1.426 -15.736 1.00 89.56 175 TYR A CA 1
ATOM 1354 C C . TYR A 1 175 ? 8.276 1.592 -17.169 1.00 89.56 175 TYR A C 1
ATOM 1356 O O . TYR A 1 175 ? 9.292 2.256 -17.398 1.00 89.56 175 TYR A O 1
ATOM 1364 N N . GLU A 1 176 ? 7.558 1.042 -18.149 1.00 88.75 176 GLU A N 1
ATOM 1365 C CA . GLU A 1 176 ? 7.897 1.169 -19.566 1.00 88.75 176 GLU A CA 1
ATOM 1366 C C . GLU A 1 176 ? 7.857 2.630 -20.017 1.00 88.75 176 GLU A C 1
ATOM 1368 O O . GLU A 1 176 ? 8.806 3.108 -20.644 1.00 88.75 176 GLU A O 1
ATOM 1373 N N . ARG A 1 177 ? 6.815 3.389 -19.649 1.00 86.38 177 ARG A N 1
ATOM 1374 C CA . ARG A 1 177 ? 6.710 4.827 -19.956 1.00 86.38 177 ARG A CA 1
ATOM 1375 C C . ARG A 1 177 ? 7.876 5.623 -19.376 1.00 86.38 177 ARG A C 1
ATOM 1377 O O . ARG A 1 177 ? 8.383 6.519 -20.052 1.00 86.38 177 ARG A O 1
ATOM 1384 N N . MET A 1 178 ? 8.306 5.313 -18.155 1.00 84.06 178 MET A N 1
ATOM 1385 C CA . MET A 1 178 ? 9.440 5.983 -17.517 1.00 84.06 178 MET A CA 1
ATOM 1386 C C . MET A 1 178 ? 10.767 5.672 -18.220 1.00 84.06 178 MET A C 1
ATOM 1388 O O . MET A 1 178 ? 11.540 6.588 -18.504 1.00 84.06 178 MET A O 1
ATOM 1392 N N . THR A 1 179 ? 11.025 4.397 -18.516 1.00 79.38 179 THR A N 1
ATOM 1393 C CA . THR A 1 179 ? 12.330 3.914 -19.001 1.00 79.38 179 THR A CA 1
ATOM 1394 C C . THR A 1 179 ? 12.524 4.088 -20.506 1.00 79.38 179 THR A C 1
ATOM 1396 O O . THR A 1 179 ? 13.578 4.551 -20.937 1.00 79.38 179 THR A O 1
ATOM 1399 N N . THR A 1 180 ? 11.512 3.790 -21.322 1.00 76.56 180 THR A N 1
ATOM 1400 C CA . THR A 1 180 ? 11.637 3.802 -22.792 1.00 76.56 180 THR A CA 1
ATOM 1401 C C . THR A 1 180 ? 11.437 5.189 -23.399 1.00 76.56 180 THR A C 1
ATOM 1403 O O . THR A 1 180 ? 12.081 5.535 -24.387 1.00 76.56 180 THR A O 1
ATOM 1406 N N . LYS A 1 181 ? 10.583 6.030 -22.797 1.00 66.44 181 LYS A N 1
ATOM 1407 C CA . LYS A 1 181 ? 10.217 7.349 -23.352 1.00 66.44 181 LYS A CA 1
ATOM 1408 C C . LYS A 1 181 ? 11.039 8.507 -22.776 1.00 66.44 181 LYS A C 1
ATOM 1410 O O . LYS A 1 181 ? 10.695 9.659 -23.024 1.00 66.44 181 LYS A O 1
ATOM 1415 N N . LYS A 1 182 ? 12.090 8.225 -21.989 1.00 63.47 182 LYS A N 1
ATOM 1416 C CA . LYS A 1 182 ? 12.924 9.218 -21.272 1.00 63.47 182 LYS A CA 1
ATOM 1417 C C . LYS A 1 182 ? 12.113 10.233 -20.439 1.00 63.47 182 LYS A C 1
ATOM 1419 O O . LYS A 1 182 ? 12.576 11.340 -20.187 1.00 63.47 182 LYS A O 1
ATOM 1424 N N . ARG A 1 183 ? 10.909 9.868 -19.981 1.00 64.00 183 ARG A N 1
ATOM 1425 C CA . ARG A 1 183 ? 10.038 10.702 -19.123 1.00 64.00 183 ARG A CA 1
ATOM 1426 C C . ARG A 1 183 ? 10.245 10.376 -17.645 1.00 64.00 183 ARG A C 1
ATOM 1428 O O . ARG A 1 183 ? 9.297 10.228 -16.880 1.00 64.00 183 ARG A O 1
ATOM 1435 N N . MET A 1 184 ? 11.506 10.203 -17.273 1.00 73.25 184 MET A N 1
ATOM 1436 C CA . MET A 1 184 ? 11.911 9.834 -15.928 1.00 73.25 184 MET A CA 1
ATOM 1437 C C . MET A 1 184 ? 11.929 11.099 -15.060 1.00 73.25 184 MET A C 1
ATOM 1439 O O . MET A 1 184 ? 12.748 11.986 -15.281 1.00 73.25 184 MET A O 1
ATOM 1443 N N . SER A 1 185 ? 11.013 11.199 -14.097 1.00 78.06 185 SER A N 1
ATOM 1444 C CA . SER A 1 185 ? 10.944 12.309 -13.136 1.00 78.06 185 SER A CA 1
ATOM 1445 C C . SER A 1 185 ? 10.827 11.771 -11.716 1.00 78.06 185 SER A C 1
ATOM 1447 O O . SER A 1 185 ? 10.279 10.684 -11.536 1.00 78.06 185 SER A O 1
ATOM 1449 N N . SER A 1 186 ? 11.284 12.526 -10.713 1.00 77.62 186 SER A N 1
ATOM 1450 C CA . SER A 1 186 ? 11.176 12.138 -9.296 1.00 77.62 186 SER A CA 1
ATOM 1451 C C . SER A 1 186 ? 9.744 11.734 -8.928 1.00 77.62 186 SER A C 1
ATOM 1453 O O . SER A 1 186 ? 9.523 10.695 -8.316 1.00 77.62 186 SER A O 1
ATOM 1455 N N . VAL A 1 187 ? 8.749 12.476 -9.430 1.00 81.38 187 VAL A N 1
ATOM 1456 C CA . VAL A 1 187 ? 7.323 12.175 -9.225 1.00 81.38 187 VAL A CA 1
ATOM 1457 C C . VAL A 1 187 ? 6.934 10.825 -9.827 1.00 81.38 187 VAL A C 1
ATOM 1459 O O . VAL A 1 187 ? 6.266 10.024 -9.175 1.00 81.38 187 VAL A O 1
ATOM 1462 N N . SER A 1 188 ? 7.339 10.546 -11.067 1.00 83.25 188 SER A N 1
ATOM 1463 C CA . SER A 1 188 ? 7.026 9.273 -11.725 1.00 83.25 188 SER A CA 1
ATOM 1464 C C . SER A 1 188 ? 7.668 8.092 -10.996 1.00 83.25 188 SER A C 1
ATOM 1466 O O . SER A 1 188 ? 7.029 7.050 -10.846 1.00 83.25 188 SER A O 1
ATOM 1468 N N . MET A 1 189 ? 8.893 8.269 -10.499 1.00 84.75 189 MET A N 1
ATOM 1469 C CA . MET A 1 189 ? 9.611 7.254 -9.727 1.00 84.75 189 MET A CA 1
ATOM 1470 C C . MET A 1 189 ? 8.948 6.992 -8.378 1.00 84.75 189 MET A C 1
ATOM 1472 O O . MET A 1 189 ? 8.738 5.838 -8.018 1.00 84.75 189 MET A O 1
ATOM 1476 N N . GLN A 1 190 ? 8.578 8.051 -7.654 1.00 85.69 190 GLN A N 1
ATOM 1477 C CA . GLN A 1 190 ? 7.853 7.955 -6.389 1.00 85.69 190 GLN A CA 1
ATOM 1478 C C . GLN A 1 190 ? 6.521 7.224 -6.576 1.00 85.69 190 GLN A C 1
ATOM 1480 O O . GLN A 1 190 ? 6.208 6.323 -5.804 1.00 85.69 190 GLN A O 1
ATOM 1485 N N . GLN A 1 191 ? 5.767 7.544 -7.634 1.00 88.56 191 GLN A N 1
ATOM 1486 C CA . GLN A 1 191 ? 4.524 6.839 -7.971 1.00 88.56 191 GLN A CA 1
ATOM 1487 C C . GLN A 1 191 ? 4.759 5.343 -8.191 1.00 88.56 191 GLN A C 1
ATOM 1489 O O . GLN A 1 191 ? 4.011 4.520 -7.663 1.00 88.56 191 GLN A O 1
ATOM 1494 N N . TRP A 1 192 ? 5.803 4.986 -8.943 1.00 90.50 192 TRP A N 1
ATOM 1495 C CA . TRP A 1 192 ? 6.134 3.589 -9.202 1.00 90.50 192 TRP A CA 1
ATOM 1496 C C . TRP A 1 192 ? 6.571 2.853 -7.934 1.00 90.50 192 TRP A C 1
ATOM 1498 O O . TRP A 1 192 ? 6.059 1.774 -7.656 1.00 90.50 192 TRP A O 1
ATOM 1508 N N . LEU A 1 193 ? 7.471 3.442 -7.140 1.00 89.38 193 LEU A N 1
ATOM 1509 C CA . LEU A 1 193 ? 7.978 2.856 -5.896 1.00 89.38 193 LEU A CA 1
ATOM 1510 C C . LEU A 1 193 ? 6.868 2.644 -4.873 1.00 89.38 193 LEU A C 1
ATOM 1512 O O . LEU A 1 193 ? 6.737 1.559 -4.309 1.00 89.38 193 LEU A O 1
ATOM 1516 N N . ALA A 1 194 ? 6.041 3.665 -4.671 1.00 89.62 194 ALA A N 1
ATOM 1517 C CA . ALA A 1 194 ? 4.927 3.599 -3.746 1.00 89.62 194 ALA A CA 1
ATOM 1518 C C . ALA A 1 194 ? 3.885 2.562 -4.202 1.00 89.62 194 ALA A C 1
ATOM 1520 O O . ALA A 1 194 ? 3.413 1.761 -3.394 1.00 89.62 194 ALA A O 1
ATOM 1521 N N . GLY A 1 195 ? 3.586 2.499 -5.505 1.00 92.50 195 GLY A N 1
ATOM 1522 C CA . GLY A 1 195 ? 2.713 1.464 -6.055 1.00 92.50 195 GLY A CA 1
ATOM 1523 C C . GLY A 1 195 ? 3.302 0.056 -5.955 1.00 92.50 195 GLY A C 1
ATOM 1524 O O . GLY A 1 195 ? 2.584 -0.876 -5.596 1.00 92.50 195 GLY A O 1
ATOM 1525 N N . ALA A 1 196 ? 4.606 -0.109 -6.181 1.00 92.81 196 ALA A N 1
ATOM 1526 C CA . ALA A 1 196 ? 5.298 -1.384 -6.019 1.00 92.81 196 ALA A CA 1
ATOM 1527 C C . ALA A 1 196 ? 5.265 -1.872 -4.563 1.00 92.81 196 ALA A C 1
ATOM 1529 O O . ALA A 1 196 ? 4.989 -3.049 -4.318 1.00 92.81 196 ALA A O 1
ATOM 1530 N N . ALA A 1 197 ? 5.471 -0.967 -3.600 1.00 91.50 197 ALA A N 1
ATOM 1531 C CA . ALA A 1 197 ? 5.349 -1.262 -2.176 1.00 91.50 197 ALA A CA 1
ATOM 1532 C C . ALA A 1 197 ? 3.927 -1.719 -1.818 1.00 91.50 197 ALA A C 1
ATOM 1534 O O . ALA A 1 197 ? 3.754 -2.770 -1.199 1.00 91.50 197 ALA A O 1
ATOM 1535 N N . VAL A 1 198 ? 2.895 -0.992 -2.265 1.00 92.69 198 VAL A N 1
ATOM 1536 C CA . VAL A 1 198 ? 1.498 -1.393 -2.034 1.00 92.69 198 VAL A CA 1
ATOM 1537 C C . VAL A 1 198 ? 1.203 -2.751 -2.672 1.00 92.69 198 VAL A C 1
ATOM 1539 O O . VAL A 1 198 ? 0.695 -3.630 -1.981 1.00 92.69 198 VAL A O 1
ATOM 1542 N N . HIS A 1 199 ? 1.572 -2.973 -3.938 1.00 95.06 199 HIS A N 1
ATOM 1543 C CA . HIS A 1 199 ? 1.334 -4.246 -4.632 1.00 95.06 199 HIS A CA 1
ATOM 1544 C C . HIS A 1 199 ? 2.021 -5.422 -3.918 1.00 95.06 199 HIS A C 1
ATOM 1546 O O . HIS A 1 199 ? 1.413 -6.475 -3.731 1.00 95.06 199 HIS A O 1
ATOM 1552 N N . LEU A 1 200 ? 3.254 -5.244 -3.429 1.00 94.06 200 LEU A N 1
ATOM 1553 C CA . LEU A 1 200 ? 3.922 -6.275 -2.634 1.00 94.06 200 LEU A CA 1
ATOM 1554 C C . LEU A 1 200 ? 3.140 -6.598 -1.352 1.00 94.06 200 LEU A C 1
ATOM 1556 O O . LEU A 1 200 ? 2.960 -7.768 -1.017 1.00 94.06 200 LEU A O 1
ATOM 1560 N N . HIS A 1 201 ? 2.627 -5.585 -0.653 1.00 93.00 201 HIS A N 1
ATOM 1561 C CA . HIS A 1 201 ? 1.825 -5.800 0.552 1.00 93.00 201 HIS A CA 1
ATOM 1562 C C . HIS A 1 201 ? 0.428 -6.369 0.264 1.00 93.00 201 HIS A C 1
ATOM 1564 O O . HIS A 1 201 ? -0.095 -7.100 1.107 1.00 93.00 201 HIS A O 1
ATOM 1570 N N . MET A 1 202 ? -0.155 -6.114 -0.913 1.00 94.12 202 MET A N 1
ATOM 1571 C CA . MET A 1 202 ? -1.347 -6.828 -1.387 1.00 94.12 202 MET A CA 1
ATOM 1572 C C . MET A 1 202 ? -1.043 -8.316 -1.547 1.00 94.12 202 MET A C 1
ATOM 1574 O O . MET A 1 202 ? -1.762 -9.150 -0.997 1.00 94.12 202 MET A O 1
ATOM 1578 N N . ARG A 1 203 ? 0.083 -8.655 -2.186 1.00 93.12 203 ARG A N 1
ATOM 1579 C CA . ARG A 1 203 ? 0.503 -10.047 -2.369 1.00 93.12 203 ARG A CA 1
ATOM 1580 C C . ARG A 1 203 ? 0.775 -10.760 -1.045 1.00 93.12 203 ARG A C 1
ATOM 1582 O O . ARG A 1 203 ? 0.334 -11.888 -0.848 1.00 93.12 203 ARG A O 1
ATOM 1589 N N . ILE A 1 204 ? 1.446 -10.096 -0.102 1.00 90.69 204 ILE A N 1
ATOM 1590 C CA . ILE A 1 204 ? 1.646 -10.616 1.262 1.00 90.69 204 ILE A CA 1
ATOM 1591 C C . ILE A 1 204 ? 0.298 -10.853 1.952 1.00 90.69 204 ILE A C 1
ATOM 1593 O O . ILE A 1 204 ? 0.116 -11.861 2.637 1.00 90.69 204 ILE A O 1
ATOM 1597 N N . HIS A 1 205 ? -0.662 -9.944 1.779 1.00 91.44 205 HIS A N 1
ATOM 1598 C CA . HIS A 1 205 ? -1.992 -10.105 2.352 1.00 91.44 205 HIS A CA 1
ATOM 1599 C C . HIS A 1 205 ? -2.726 -11.322 1.769 1.00 91.44 205 HIS A C 1
ATOM 1601 O O . HIS A 1 205 ? -3.247 -12.132 2.533 1.00 91.44 205 HIS A O 1
ATOM 1607 N N . GLN A 1 206 ? -2.674 -11.523 0.450 1.00 92.12 206 GLN A N 1
ATOM 1608 C CA . GLN A 1 206 ? -3.211 -12.718 -0.213 1.00 92.12 206 GLN A CA 1
ATOM 1609 C C . GLN A 1 206 ? -2.570 -14.016 0.300 1.00 92.12 206 GLN A C 1
ATOM 1611 O O . GLN A 1 206 ? -3.274 -14.986 0.578 1.00 92.12 206 GLN A O 1
ATOM 1616 N N . VAL A 1 207 ? -1.246 -14.035 0.508 1.00 90.94 207 VAL A N 1
ATOM 1617 C CA . VAL A 1 207 ? -0.547 -15.189 1.106 1.00 90.94 207 VAL A CA 1
ATOM 1618 C C . VAL A 1 207 ? -1.098 -15.502 2.500 1.00 90.94 207 VAL A C 1
ATOM 1620 O O . VAL A 1 207 ? -1.353 -16.662 2.822 1.00 90.94 207 VAL A O 1
ATOM 1623 N N . ARG A 1 208 ? -1.341 -14.479 3.329 1.00 88.62 208 ARG A N 1
ATOM 1624 C CA . ARG A 1 208 ? -1.906 -14.647 4.682 1.00 88.62 208 ARG A CA 1
ATOM 1625 C C . ARG A 1 208 ? -3.345 -15.163 4.657 1.00 88.62 208 ARG A C 1
ATOM 1627 O O . ARG A 1 208 ? -3.723 -15.938 5.532 1.00 88.62 208 ARG A O 1
ATOM 1634 N N . MET A 1 209 ? -4.116 -14.770 3.648 1.00 90.44 209 MET A N 1
ATOM 1635 C CA . MET A 1 209 ? -5.459 -15.295 3.383 1.00 90.44 209 MET A CA 1
ATOM 1636 C C . MET A 1 209 ? -5.448 -16.682 2.726 1.00 90.44 209 MET A C 1
ATOM 1638 O O . MET A 1 209 ? -6.504 -17.290 2.597 1.00 90.44 209 MET A O 1
ATOM 1642 N N . LYS A 1 210 ? -4.272 -17.200 2.342 1.00 91.12 210 LYS A N 1
ATOM 1643 C CA . LYS A 1 210 ? -4.093 -18.442 1.574 1.00 91.12 210 LYS A CA 1
ATOM 1644 C C . LYS A 1 210 ? -4.779 -18.421 0.200 1.00 91.12 210 LYS A C 1
ATOM 1646 O O . LYS A 1 210 ? -5.083 -19.482 -0.335 1.00 91.12 210 LYS A O 1
ATOM 1651 N N . SER A 1 211 ? -4.994 -17.240 -0.385 1.00 90.56 211 SER A N 1
ATOM 1652 C CA . SER A 1 211 ? -5.566 -17.113 -1.734 1.00 90.56 211 SER A CA 1
ATOM 1653 C C . SER A 1 211 ? -4.524 -17.266 -2.846 1.00 90.56 211 SER A C 1
ATOM 1655 O O . SER A 1 211 ? -4.875 -17.448 -4.005 1.00 90.56 211 SER A O 1
ATOM 1657 N N . VAL A 1 212 ? -3.232 -17.229 -2.505 1.00 92.75 212 VAL A N 1
ATOM 1658 C CA . VAL A 1 212 ? -2.110 -17.424 -3.437 1.00 92.75 212 VAL A CA 1
ATOM 1659 C C . VAL A 1 212 ? -0.993 -18.252 -2.780 1.00 92.75 212 VAL A C 1
ATOM 1661 O O . VAL A 1 212 ? -0.913 -18.303 -1.548 1.00 92.75 212 VAL A O 1
ATOM 1664 N N . PRO A 1 213 ? -0.081 -18.869 -3.558 1.00 93.50 213 PRO A N 1
ATOM 1665 C CA . PRO A 1 213 ? 1.032 -19.647 -3.010 1.00 93.50 213 PRO A CA 1
ATOM 1666 C C . PRO A 1 213 ? 2.000 -18.815 -2.157 1.00 93.50 213 PRO A C 1
ATOM 1668 O O . PRO A 1 213 ? 2.295 -17.666 -2.489 1.00 93.50 213 PRO A O 1
ATOM 1671 N N . LEU A 1 214 ? 2.585 -19.427 -1.119 1.00 86.44 214 LEU A N 1
ATOM 1672 C CA . LEU A 1 214 ? 3.540 -18.791 -0.191 1.00 86.44 214 LEU A CA 1
ATOM 1673 C C . LEU A 1 214 ? 4.722 -18.099 -0.899 1.00 86.44 214 LEU A C 1
ATOM 1675 O O . LEU A 1 214 ? 5.102 -16.994 -0.522 1.00 86.44 214 LEU A O 1
ATOM 1679 N N . GLY A 1 215 ? 5.265 -18.706 -1.960 1.00 87.56 215 GLY A N 1
ATOM 1680 C CA . GLY A 1 215 ? 6.404 -18.160 -2.715 1.00 87.56 215 GLY A CA 1
ATOM 1681 C C . GLY A 1 215 ? 6.073 -16.969 -3.625 1.00 87.56 215 GLY A C 1
ATOM 1682 O O . GLY A 1 215 ? 6.979 -16.338 -4.168 1.00 87.56 215 GLY A O 1
ATOM 1683 N N . SER A 1 216 ? 4.792 -16.630 -3.802 1.00 89.62 216 SER A N 1
ATOM 1684 C CA . SER A 1 216 ? 4.372 -15.569 -4.728 1.00 89.62 216 SER A CA 1
ATOM 1685 C C . SER A 1 216 ? 4.856 -14.177 -4.304 1.00 89.62 216 SER A C 1
ATOM 1687 O O . SER A 1 216 ? 5.311 -13.405 -5.146 1.00 89.62 216 SER A O 1
ATOM 1689 N N . ALA A 1 217 ? 4.832 -13.870 -3.002 1.00 89.38 217 ALA A N 1
ATOM 1690 C CA . ALA A 1 217 ? 5.330 -12.600 -2.475 1.00 89.38 217 ALA A CA 1
ATOM 1691 C C . ALA A 1 217 ? 6.848 -12.458 -2.666 1.00 89.38 217 ALA A C 1
ATOM 1693 O O . ALA A 1 217 ? 7.334 -11.386 -3.026 1.00 89.38 217 ALA A O 1
ATOM 1694 N N . GLU A 1 218 ? 7.601 -13.545 -2.479 1.00 87.00 218 GLU A N 1
ATOM 1695 C CA . GLU A 1 218 ? 9.043 -13.537 -2.713 1.00 87.00 218 GLU A CA 1
ATOM 1696 C C . GLU A 1 218 ? 9.378 -13.373 -4.199 1.00 87.00 218 GLU A C 1
ATOM 1698 O O . GLU A 1 218 ? 10.227 -12.552 -4.545 1.00 87.00 218 GLU A O 1
ATOM 1703 N N . SER A 1 219 ? 8.683 -14.090 -5.082 1.00 89.69 219 SER A N 1
ATOM 1704 C CA . SER A 1 219 ? 8.837 -13.932 -6.531 1.00 89.69 219 SER A CA 1
ATOM 1705 C C . SER A 1 219 ? 8.563 -12.488 -6.976 1.00 89.69 219 SER A C 1
ATOM 1707 O O . SER A 1 219 ? 9.367 -11.893 -7.697 1.00 89.69 219 SER A O 1
ATOM 1709 N N . LEU A 1 220 ? 7.488 -11.877 -6.466 1.00 90.75 220 LEU A N 1
ATOM 1710 C CA . LEU A 1 220 ? 7.148 -10.485 -6.760 1.00 90.75 220 LEU A CA 1
ATOM 1711 C C . LEU A 1 220 ? 8.213 -9.506 -6.239 1.00 90.75 220 LEU A C 1
ATOM 1713 O O . LEU A 1 220 ? 8.618 -8.590 -6.957 1.00 90.75 220 LEU A O 1
ATOM 1717 N N . ARG A 1 221 ? 8.727 -9.726 -5.021 1.00 90.50 221 ARG A N 1
ATOM 1718 C CA . ARG A 1 221 ? 9.844 -8.952 -4.456 1.00 90.50 221 ARG A CA 1
ATOM 1719 C C . ARG A 1 221 ? 11.073 -8.998 -5.364 1.00 90.50 221 ARG A C 1
ATOM 1721 O O . ARG A 1 221 ? 11.690 -7.960 -5.600 1.00 90.50 221 ARG A O 1
ATOM 1728 N N . TRP A 1 222 ? 11.426 -10.175 -5.883 1.00 86.06 222 TRP A N 1
ATOM 1729 C CA . TRP A 1 222 ? 12.541 -10.322 -6.820 1.00 86.06 222 TRP A CA 1
ATOM 1730 C C . TRP A 1 222 ? 12.294 -9.574 -8.130 1.00 86.06 222 TRP A C 1
ATOM 1732 O O . TRP A 1 222 ? 13.192 -8.871 -8.587 1.00 86.06 222 TRP A O 1
ATOM 1742 N N . SER A 1 223 ? 11.079 -9.638 -8.682 1.00 88.88 223 SER A N 1
ATOM 1743 C CA . SER A 1 223 ? 10.710 -8.880 -9.886 1.00 88.88 223 SER A CA 1
ATOM 1744 C C . SER A 1 223 ? 10.916 -7.375 -9.698 1.00 88.88 223 SER A C 1
ATOM 1746 O O . SER A 1 223 ? 11.518 -6.721 -10.550 1.00 88.88 223 SER A O 1
ATOM 1748 N N . TYR A 1 224 ? 10.474 -6.819 -8.567 1.00 90.19 224 TYR A N 1
ATOM 1749 C CA . TYR A 1 224 ? 10.669 -5.398 -8.281 1.00 90.19 224 TYR A CA 1
ATOM 1750 C C . TYR A 1 224 ? 12.115 -5.021 -8.033 1.00 90.19 224 TYR A C 1
ATOM 1752 O O . TYR A 1 224 ? 12.560 -3.990 -8.533 1.00 90.19 224 TYR A O 1
ATOM 1760 N N . LYS A 1 225 ? 12.863 -5.859 -7.310 1.00 84.38 225 LYS A N 1
ATOM 1761 C CA . LYS A 1 225 ? 14.296 -5.647 -7.101 1.00 84.38 225 LYS A CA 1
ATOM 1762 C C . LYS A 1 225 ? 15.039 -5.597 -8.437 1.00 84.38 225 LYS A C 1
ATOM 1764 O O . LYS A 1 225 ? 15.833 -4.687 -8.645 1.00 84.38 225 LYS A O 1
ATOM 1769 N N . SER A 1 226 ? 14.756 -6.528 -9.346 1.00 83.06 226 SER A N 1
ATOM 1770 C CA . SER A 1 226 ? 15.360 -6.555 -10.682 1.00 83.06 226 SER A CA 1
ATOM 1771 C C . SER A 1 226 ? 14.980 -5.330 -11.516 1.00 83.06 226 SER A C 1
ATOM 1773 O O . SER A 1 226 ? 15.856 -4.736 -12.140 1.00 83.06 226 SER A O 1
ATOM 1775 N N . GLY A 1 227 ? 13.712 -4.902 -11.478 1.00 82.00 227 GLY A N 1
ATOM 1776 C CA . GLY A 1 227 ? 13.266 -3.667 -12.135 1.00 82.00 227 GLY A CA 1
ATOM 1777 C C . GLY A 1 227 ? 13.980 -2.421 -11.599 1.00 82.00 227 GLY A C 1
ATOM 1778 O O . GLY A 1 227 ? 14.469 -1.606 -12.373 1.00 82.00 227 GLY A O 1
ATOM 1779 N N . LEU A 1 228 ? 14.132 -2.309 -10.277 1.00 81.44 228 LEU A N 1
ATOM 1780 C CA . LEU A 1 228 ? 14.889 -1.231 -9.630 1.00 81.44 228 LEU A CA 1
ATOM 1781 C C . LEU A 1 228 ? 16.358 -1.209 -10.057 1.00 81.44 228 LEU A C 1
ATOM 1783 O O . LEU A 1 228 ? 16.883 -0.155 -10.407 1.00 81.44 228 LEU A O 1
ATOM 1787 N N . VAL A 1 229 ? 17.020 -2.369 -10.059 1.00 77.00 229 VAL A N 1
ATOM 1788 C CA . VAL A 1 229 ? 18.418 -2.485 -10.498 1.00 77.00 229 VAL A CA 1
ATOM 1789 C C . VAL A 1 229 ? 18.557 -2.081 -11.967 1.00 77.00 229 VAL A C 1
ATOM 1791 O O . VAL A 1 229 ? 19.407 -1.252 -12.285 1.00 77.00 229 VAL A O 1
ATOM 1794 N N . GLY A 1 230 ? 17.696 -2.595 -12.850 1.00 75.62 230 GLY A N 1
ATOM 1795 C CA . GLY A 1 230 ? 17.708 -2.238 -14.273 1.00 75.62 230 GLY A CA 1
ATOM 1796 C C . GLY A 1 230 ? 17.472 -0.744 -14.508 1.00 75.62 230 GLY A C 1
ATOM 1797 O O . GLY A 1 230 ? 18.130 -0.117 -15.345 1.00 75.62 230 GLY A O 1
ATOM 1798 N N . TRP A 1 231 ? 16.590 -0.139 -13.717 1.00 73.31 231 TRP A N 1
ATOM 1799 C CA . TRP A 1 231 ? 16.359 1.296 -13.743 1.00 73.31 231 TRP A CA 1
ATOM 1800 C C . TRP A 1 231 ? 17.600 2.105 -13.305 1.00 73.31 231 TRP A C 1
ATOM 1802 O O . TRP A 1 231 ? 17.981 3.048 -14.010 1.00 73.31 231 TRP A O 1
ATOM 1812 N N . PHE A 1 232 ? 18.295 1.723 -12.227 1.00 68.94 232 PHE A N 1
ATOM 1813 C CA . PHE A 1 232 ? 19.549 2.374 -11.811 1.00 68.94 232 PHE A CA 1
ATOM 1814 C C . PHE A 1 232 ? 20.657 2.262 -12.864 1.00 68.94 232 PHE A C 1
ATOM 1816 O O . PHE A 1 232 ? 21.341 3.247 -13.147 1.00 68.94 232 PHE A O 1
ATOM 1823 N N . SER A 1 233 ? 20.795 1.101 -13.509 1.00 65.44 233 SER A N 1
ATOM 1824 C CA . SER A 1 233 ? 21.761 0.911 -14.599 1.00 65.44 233 SER A CA 1
ATOM 1825 C C . SER A 1 233 ? 21.462 1.797 -15.813 1.00 65.44 233 SER A C 1
ATOM 1827 O O . SER A 1 233 ? 22.382 2.253 -16.485 1.00 65.44 233 SER A O 1
ATOM 1829 N N . THR A 1 234 ? 20.186 2.091 -16.075 1.00 63.81 234 THR A N 1
ATOM 1830 C CA . THR A 1 234 ? 19.765 2.962 -17.187 1.00 63.81 234 THR A CA 1
ATOM 1831 C C . THR A 1 234 ? 19.950 4.450 -16.867 1.00 63.81 234 THR A C 1
ATOM 1833 O O . THR A 1 234 ? 20.163 5.264 -17.765 1.00 63.81 234 THR A O 1
ATOM 1836 N N . THR A 1 235 ? 19.876 4.833 -15.591 1.00 59.84 235 THR A N 1
ATOM 1837 C CA . THR A 1 235 ? 19.917 6.239 -15.163 1.00 59.84 235 THR A CA 1
ATOM 1838 C C . THR A 1 235 ? 21.309 6.746 -14.800 1.00 59.84 235 THR A C 1
ATOM 1840 O O . THR A 1 235 ? 21.598 7.915 -15.056 1.00 59.84 235 THR A O 1
ATOM 1843 N N . GLN A 1 236 ? 22.197 5.892 -14.280 1.00 57.31 236 GLN A N 1
ATOM 1844 C CA . GLN A 1 236 ? 23.589 6.250 -13.965 1.00 57.31 236 GLN A CA 1
ATOM 1845 C C . GLN A 1 236 ? 24.327 7.005 -15.091 1.00 57.31 236 GLN A C 1
ATOM 1847 O O . GLN A 1 236 ? 24.943 8.029 -14.794 1.00 57.31 236 GLN A O 1
ATOM 1852 N N . PRO A 1 237 ? 24.253 6.586 -16.371 1.00 57.69 237 PRO A N 1
ATOM 1853 C CA . PRO A 1 237 ? 24.948 7.277 -17.457 1.00 57.69 237 PRO A CA 1
ATOM 1854 C C . PRO A 1 237 ? 24.386 8.678 -17.729 1.00 57.69 237 PRO A C 1
ATOM 1856 O O . PRO A 1 237 ? 25.138 9.597 -18.042 1.00 57.69 237 PRO A O 1
ATOM 1859 N N . ILE A 1 238 ? 23.066 8.848 -17.589 1.00 58.66 238 ILE A N 1
ATOM 1860 C CA . ILE A 1 238 ? 22.363 10.112 -17.850 1.00 58.66 238 ILE A CA 1
ATOM 1861 C C . ILE A 1 238 ? 22.736 11.146 -16.785 1.00 58.66 238 ILE A C 1
ATOM 1863 O O . ILE A 1 238 ? 23.072 12.280 -17.115 1.00 58.66 238 ILE A O 1
ATOM 1867 N N . TYR A 1 239 ? 22.731 10.752 -15.510 1.00 54.97 239 TYR A N 1
ATOM 1868 C CA . TYR A 1 239 ? 23.121 11.645 -14.418 1.00 54.97 239 TYR A CA 1
ATOM 1869 C C . TYR A 1 239 ? 24.623 11.945 -14.419 1.00 54.97 239 TYR A C 1
ATOM 1871 O O . TYR A 1 239 ? 25.005 13.088 -14.180 1.00 54.97 239 TYR A O 1
ATOM 1879 N N . ALA A 1 240 ? 25.470 10.967 -14.757 1.00 52.56 240 ALA A N 1
ATOM 1880 C CA . ALA A 1 240 ? 26.910 11.182 -14.895 1.00 52.56 240 ALA A CA 1
ATOM 1881 C C . ALA A 1 240 ? 27.246 12.194 -16.004 1.00 52.56 240 ALA A C 1
ATOM 1883 O O . ALA A 1 240 ? 28.130 13.029 -15.827 1.00 52.56 240 ALA A O 1
ATOM 1884 N N . GLU A 1 241 ? 26.525 12.158 -17.126 1.00 55.56 241 GLU A N 1
ATOM 1885 C CA . GLU A 1 241 ? 26.693 13.117 -18.221 1.00 55.56 241 GLU A CA 1
ATOM 1886 C C . GLU A 1 241 ? 26.198 14.522 -17.844 1.00 55.56 241 GLU A C 1
ATOM 1888 O O . GLU A 1 241 ? 26.888 15.507 -18.100 1.00 55.56 241 GLU A O 1
ATOM 1893 N N . THR A 1 242 ? 25.048 14.637 -17.173 1.00 54.84 242 THR A N 1
ATOM 1894 C CA . THR A 1 242 ? 24.550 15.931 -16.672 1.00 54.84 242 THR A CA 1
ATOM 1895 C C . THR A 1 242 ? 25.501 16.536 -15.640 1.00 54.84 242 THR A C 1
ATOM 1897 O O . THR A 1 242 ? 25.804 17.724 -15.706 1.00 54.84 242 THR A O 1
ATOM 1900 N N . PHE A 1 243 ? 26.032 15.723 -14.724 1.00 49.69 243 PHE A N 1
ATOM 1901 C CA . PHE A 1 243 ? 27.008 16.170 -13.732 1.00 49.69 243 PHE A CA 1
ATOM 1902 C C . PHE A 1 243 ? 28.319 16.621 -14.388 1.00 49.69 243 PHE A C 1
ATOM 1904 O O . PHE A 1 243 ? 28.840 17.679 -14.047 1.00 49.69 243 PHE A O 1
ATOM 1911 N N . ARG A 1 244 ? 28.806 15.888 -15.399 1.00 51.38 244 ARG A N 1
ATOM 1912 C CA . ARG A 1 244 ? 29.974 16.285 -16.200 1.00 51.38 244 ARG A CA 1
ATOM 1913 C C . ARG A 1 244 ? 29.750 17.629 -16.904 1.00 51.38 244 ARG A C 1
ATOM 1915 O O . ARG A 1 244 ? 30.642 18.469 -16.903 1.00 51.38 244 ARG A O 1
ATOM 1922 N N . ARG A 1 245 ? 28.559 17.874 -17.458 1.00 50.19 245 ARG A N 1
ATOM 1923 C CA . ARG A 1 245 ? 28.211 19.164 -18.088 1.00 50.19 245 ARG A CA 1
ATOM 1924 C C . ARG A 1 245 ? 28.136 20.314 -17.090 1.00 50.19 245 ARG A C 1
ATOM 1926 O O . ARG A 1 245 ? 28.627 21.392 -17.396 1.00 50.19 245 ARG A O 1
ATOM 1933 N N . LEU A 1 246 ? 27.584 20.078 -15.900 1.00 46.84 246 LEU A N 1
ATOM 1934 C CA . LEU A 1 246 ? 27.568 21.070 -14.821 1.00 46.84 246 LEU A CA 1
ATOM 1935 C C . LEU A 1 246 ? 28.987 21.396 -14.331 1.00 46.84 246 LEU A C 1
ATOM 1937 O O . LEU A 1 246 ? 29.294 22.559 -14.089 1.00 46.84 246 LEU A O 1
ATOM 1941 N N . GLN A 1 247 ? 29.873 20.398 -14.253 1.00 46.84 247 GLN A N 1
ATOM 1942 C CA . GLN A 1 247 ? 31.293 20.610 -13.953 1.00 46.84 247 GLN A CA 1
ATOM 1943 C C . GLN A 1 247 ? 32.005 21.421 -15.045 1.00 46.84 247 GLN A C 1
ATOM 1945 O O . GLN A 1 247 ? 32.790 22.305 -14.718 1.00 46.84 247 GLN A O 1
ATOM 1950 N N . HIS A 1 248 ? 31.706 21.172 -16.325 1.00 46.50 248 HIS A N 1
ATOM 1951 C CA . HIS A 1 248 ? 32.238 21.975 -17.430 1.00 46.50 248 HIS A CA 1
ATOM 1952 C C . HIS A 1 248 ? 31.702 23.416 -17.423 1.00 46.50 248 HIS A C 1
ATOM 1954 O O . HIS A 1 248 ? 32.493 24.341 -17.555 1.00 46.50 248 HIS A O 1
ATOM 1960 N N . GLN A 1 249 ? 30.407 23.636 -17.169 1.00 43.66 249 GLN A N 1
ATOM 1961 C CA . GLN A 1 249 ? 29.837 24.987 -17.036 1.00 43.66 249 GLN A CA 1
ATOM 1962 C C . GLN A 1 249 ? 30.397 25.766 -15.838 1.00 43.66 249 GLN A C 1
ATOM 1964 O O . GLN A 1 249 ? 30.594 26.974 -15.935 1.00 43.66 249 GLN A O 1
ATOM 1969 N N . ALA A 1 250 ? 30.669 25.094 -14.717 1.00 43.59 250 ALA A N 1
ATOM 1970 C CA . ALA A 1 250 ? 31.318 25.714 -13.563 1.00 43.59 250 ALA A CA 1
ATOM 1971 C C . ALA A 1 250 ? 32.802 26.039 -13.825 1.00 43.59 250 ALA A C 1
ATOM 1973 O O . ALA A 1 250 ? 33.331 26.981 -13.244 1.00 43.59 250 ALA A O 1
ATOM 1974 N N . ALA A 1 251 ? 33.466 25.287 -14.708 1.00 46.78 251 ALA A N 1
ATOM 1975 C CA . ALA A 1 251 ? 34.849 25.535 -15.116 1.00 46.78 251 ALA A CA 1
ATOM 1976 C C . ALA A 1 251 ? 34.986 26.622 -16.204 1.00 46.78 251 ALA A C 1
ATOM 1978 O O . ALA A 1 251 ? 36.046 27.232 -16.313 1.00 46.78 251 ALA A O 1
ATOM 1979 N N . GLU A 1 252 ? 33.934 26.887 -16.986 1.00 41.09 252 GLU A N 1
ATOM 1980 C CA . GLU A 1 252 ? 33.917 27.901 -18.056 1.00 41.09 252 GLU A CA 1
ATOM 1981 C C . GLU A 1 252 ? 33.538 29.319 -17.584 1.00 41.09 252 GLU A C 1
ATOM 1983 O O . GLU A 1 252 ? 33.666 30.260 -18.363 1.00 41.09 252 GLU A O 1
ATOM 1988 N N . ASN A 1 253 ? 33.150 29.514 -16.315 1.00 42.84 253 ASN A N 1
ATOM 1989 C CA . ASN A 1 253 ? 32.814 30.835 -15.755 1.00 42.84 253 ASN A CA 1
ATOM 1990 C C . ASN A 1 253 ? 33.678 31.227 -14.527 1.00 42.84 253 ASN A C 1
ATOM 1992 O O . ASN A 1 253 ? 33.153 31.311 -13.414 1.00 42.84 253 ASN A O 1
ATOM 1996 N N . PRO A 1 254 ? 34.996 31.495 -14.671 1.00 41.66 254 PRO A N 1
ATOM 1997 C CA . PRO A 1 254 ? 35.818 31.953 -13.549 1.00 41.66 254 PRO A CA 1
ATOM 1998 C C . PRO A 1 254 ? 35.810 33.480 -13.338 1.00 41.66 254 PRO A C 1
ATOM 2000 O O . PRO A 1 254 ? 36.266 33.930 -12.292 1.00 41.66 254 PRO A O 1
ATOM 2003 N N . GLU A 1 255 ? 35.316 34.299 -14.277 1.00 45.78 255 GLU A N 1
ATOM 2004 C CA . GLU A 1 255 ? 35.513 35.758 -14.223 1.00 45.78 255 GLU A CA 1
ATOM 2005 C C . GLU A 1 255 ? 34.275 36.576 -14.629 1.00 45.78 255 GLU A C 1
ATOM 2007 O O . GLU A 1 255 ? 34.055 36.890 -15.794 1.00 45.78 255 GLU A O 1
ATOM 2012 N N . SER A 1 256 ? 33.501 37.027 -13.640 1.00 39.12 256 SER A N 1
ATOM 2013 C CA . SER A 1 256 ? 32.761 38.298 -13.743 1.00 39.12 256 SER A CA 1
ATOM 2014 C C . SER A 1 256 ? 32.735 39.054 -12.409 1.00 39.12 256 SER A C 1
ATOM 2016 O O . SER A 1 256 ? 31.748 39.698 -12.054 1.00 39.12 256 SER A O 1
ATOM 2018 N N . GLY A 1 257 ? 33.825 38.952 -11.647 1.00 40.91 257 GLY A N 1
ATOM 2019 C CA . GLY A 1 257 ? 34.115 39.812 -10.505 1.00 40.91 257 GLY A CA 1
ATOM 2020 C C . GLY A 1 257 ? 35.180 40.834 -10.885 1.00 40.91 257 GLY A C 1
ATOM 2021 O O . GLY A 1 257 ? 36.323 40.695 -10.466 1.00 40.91 257 GLY A O 1
ATOM 2022 N N . GLN A 1 258 ? 34.831 41.836 -11.696 1.00 32.22 258 GLN A N 1
ATOM 2023 C CA . GLN A 1 258 ? 35.659 43.040 -11.793 1.00 32.22 258 GLN A CA 1
ATOM 2024 C C . GLN A 1 258 ? 35.234 44.036 -10.704 1.00 32.22 258 GLN A C 1
ATOM 2026 O O . GLN A 1 258 ? 34.034 44.280 -10.550 1.00 32.22 258 GLN A O 1
ATOM 2031 N N . PRO A 1 259 ? 36.180 44.623 -9.948 1.00 37.03 259 PRO A N 1
ATOM 2032 C CA . PRO A 1 259 ? 35.883 45.736 -9.063 1.00 37.03 259 PRO A CA 1
ATOM 2033 C C . PRO A 1 259 ? 35.601 46.983 -9.911 1.00 37.03 259 PRO A C 1
ATOM 2035 O O . PRO A 1 259 ? 36.357 47.312 -10.825 1.00 37.03 259 PRO A O 1
ATOM 2038 N N . VAL A 1 260 ? 34.491 47.656 -9.615 1.00 39.25 260 VAL A N 1
ATOM 2039 C CA . VAL A 1 260 ? 34.153 48.965 -10.188 1.00 39.25 260 VAL A CA 1
ATOM 2040 C C . VAL A 1 260 ? 35.107 50.013 -9.584 1.00 39.25 260 VAL A C 1
ATOM 2042 O O . VAL A 1 260 ? 35.335 49.941 -8.373 1.00 39.25 260 VAL A O 1
ATOM 2045 N N . PRO A 1 261 ? 35.690 50.929 -10.384 1.00 51.38 261 PRO A N 1
ATOM 2046 C CA . PRO A 1 261 ? 36.500 52.036 -9.871 1.00 51.38 261 PRO A CA 1
ATOM 2047 C C . PRO A 1 261 ? 35.694 53.026 -9.022 1.00 51.38 261 PRO A C 1
ATOM 2049 O O . PRO A 1 261 ? 34.478 53.191 -9.280 1.00 51.38 261 PRO A O 1
#

Solvent-accessible surface area (backbone atoms only — not comparable to full-atom values): 14627 Å² total; per-residue (Å²): 138,83,83,77,77,80,75,79,85,72,77,52,72,66,58,54,50,51,52,47,50,55,32,34,77,70,63,70,37,71,63,61,74,71,31,68,62,50,60,46,18,63,34,94,54,3,46,58,50,44,51,50,52,53,53,52,54,45,73,77,42,55,76,67,46,41,50,51,40,53,51,52,52,25,57,52,36,66,70,37,95,70,55,80,78,50,46,47,20,55,48,15,45,26,48,51,52,48,51,53,51,46,51,50,52,49,52,48,74,74,42,102,66,92,68,81,69,64,60,58,56,54,63,44,38,54,64,80,24,43,37,86,37,71,65,31,36,54,52,49,59,51,36,70,47,39,53,63,28,50,74,38,66,66,61,35,50,55,51,51,52,56,50,44,54,53,49,50,54,50,48,50,53,50,50,46,49,29,68,75,68,72,59,69,42,36,67,58,50,29,46,47,52,54,46,52,52,50,48,49,32,48,41,46,49,34,34,75,72,62,75,44,62,79,63,51,39,56,53,50,52,50,54,51,51,51,51,52,52,55,48,50,68,66,43,52,62,58,50,53,51,52,51,51,49,53,53,50,56,62,68,74,61,86,78,89,81,75,84,80,132

Organism: Larimichthys crocea (NCBI:txid215358)